Protein AF-A0A1G6V4I6-F1 (afdb_monomer)

Structure (mmCIF, N/CA/C/O backbone):
data_AF-A0A1G6V4I6-F1
#
_entry.id   AF-A0A1G6V4I6-F1
#
loop_
_atom_site.group_PDB
_atom_site.id
_atom_site.type_symbol
_atom_site.label_atom_id
_atom_site.label_alt_id
_atom_site.label_comp_id
_atom_site.label_asym_id
_atom_site.label_entity_id
_atom_site.label_seq_id
_atom_site.pdbx_PDB_ins_code
_atom_site.Cartn_x
_atom_site.Cartn_y
_atom_site.Cartn_z
_atom_site.occupancy
_atom_site.B_iso_or_equiv
_atom_site.auth_seq_id
_atom_site.auth_comp_id
_atom_site.auth_asym_id
_atom_site.auth_atom_id
_atom_site.pdbx_PDB_model_num
ATOM 1 N N . MET A 1 1 ? -2.225 20.372 6.604 1.00 56.81 1 MET A N 1
ATOM 2 C CA . MET A 1 1 ? -2.108 19.081 5.894 1.00 56.81 1 MET A CA 1
ATOM 3 C C . MET A 1 1 ? -1.256 19.327 4.661 1.00 56.81 1 MET A C 1
ATOM 5 O O . MET A 1 1 ? -1.423 20.384 4.068 1.00 56.81 1 MET A O 1
ATOM 9 N N . ASP A 1 2 ? -0.307 18.444 4.343 1.00 65.44 2 ASP A N 1
ATOM 10 C CA . ASP A 1 2 ? 0.510 18.547 3.123 1.00 65.44 2 ASP A CA 1
ATOM 11 C C . ASP A 1 2 ? -0.421 18.676 1.891 1.00 65.44 2 ASP A C 1
ATOM 13 O O . ASP A 1 2 ? -1.339 17.857 1.778 1.00 65.44 2 ASP A O 1
ATOM 17 N N . PRO A 1 3 ? -0.253 19.680 1.002 1.00 65.44 3 PRO A N 1
ATOM 18 C CA . PRO A 1 3 ? -1.068 19.836 -0.208 1.00 65.44 3 PRO A CA 1
ATOM 19 C C . PRO A 1 3 ? -1.131 18.571 -1.071 1.00 65.44 3 PRO A C 1
ATOM 21 O O . PRO A 1 3 ? -2.169 18.274 -1.663 1.00 65.44 3 PRO A O 1
ATOM 24 N N . LEU A 1 4 ? -0.043 17.798 -1.100 1.00 66.38 4 LEU A N 1
ATOM 25 C CA . LEU A 1 4 ? 0.006 16.500 -1.758 1.00 66.38 4 LEU A CA 1
ATOM 26 C C . LEU A 1 4 ? -0.944 15.520 -1.059 1.00 66.38 4 LEU A C 1
ATOM 28 O O . LEU A 1 4 ? -1.835 14.968 -1.701 1.00 66.38 4 LEU A O 1
ATOM 32 N N . LEU A 1 5 ? -0.813 15.341 0.257 1.00 67.44 5 LEU A N 1
ATOM 33 C CA . LEU A 1 5 ? -1.696 14.449 1.013 1.00 67.44 5 LEU A CA 1
ATOM 34 C C . LEU A 1 5 ? -3.168 14.865 0.879 1.00 67.44 5 LEU A C 1
ATOM 36 O O . LEU A 1 5 ? -4.039 14.006 0.747 1.00 67.44 5 LEU A O 1
ATOM 40 N N . GLN A 1 6 ? -3.451 16.169 0.860 1.00 67.75 6 GLN A N 1
ATOM 41 C CA . GLN A 1 6 ? -4.793 16.690 0.622 1.00 67.75 6 GLN A CA 1
ATOM 42 C C . GLN A 1 6 ? -5.320 16.260 -0.748 1.00 67.75 6 GLN A C 1
ATOM 44 O O . GLN A 1 6 ? -6.386 15.659 -0.795 1.00 67.75 6 GLN A O 1
ATOM 49 N N . ALA A 1 7 ? -4.571 16.469 -1.832 1.00 66.88 7 ALA A N 1
ATOM 50 C CA . ALA A 1 7 ? -4.999 16.081 -3.177 1.00 66.88 7 ALA A CA 1
ATOM 51 C C . ALA A 1 7 ? -5.246 14.564 -3.319 1.00 66.88 7 ALA A C 1
ATOM 53 O O . ALA A 1 7 ? -6.175 14.147 -4.009 1.00 66.88 7 ALA A O 1
ATOM 54 N N . LEU A 1 8 ? -4.456 13.724 -2.63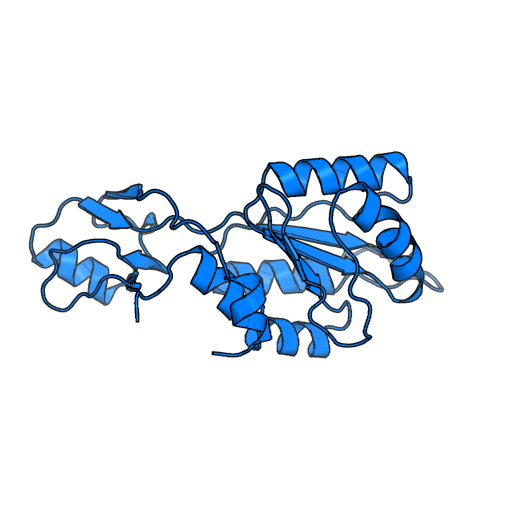8 1.00 64.88 8 LEU A N 1
ATOM 55 C CA . LEU A 1 8 ? -4.615 12.260 -2.691 1.00 64.88 8 LEU A CA 1
ATOM 56 C C . LEU A 1 8 ? -5.783 11.732 -1.881 1.00 64.88 8 LEU A C 1
ATOM 58 O O . LEU A 1 8 ? -6.362 10.684 -2.194 1.00 64.88 8 LEU A O 1
ATOM 62 N N . THR A 1 9 ? -6.113 12.455 -0.823 1.00 65.31 9 THR A N 1
ATOM 63 C CA . THR A 1 9 ? -7.167 12.062 0.096 1.00 65.31 9 THR A CA 1
ATOM 64 C C . THR A 1 9 ? -8.463 12.801 -0.190 1.00 65.31 9 THR A C 1
ATOM 66 O O . THR A 1 9 ? -9.501 12.387 0.305 1.00 65.31 9 THR A O 1
ATOM 69 N N . GLU A 1 10 ? -8.473 13.839 -1.024 1.00 65.81 10 GLU A N 1
ATOM 70 C CA . GLU A 1 10 ? -9.686 14.567 -1.370 1.00 65.81 10 GLU A CA 1
ATOM 71 C C . GLU A 1 10 ? -10.728 13.639 -2.019 1.00 65.81 10 GLU A C 1
ATOM 73 O O . GLU A 1 10 ? -10.438 12.749 -2.825 1.00 65.81 10 GLU A O 1
ATOM 78 N N . SER A 1 11 ? -11.988 13.811 -1.611 1.00 61.56 11 SER A N 1
ATOM 79 C CA . SER A 1 11 ? -13.115 13.016 -2.113 1.00 61.56 11 SER A CA 1
ATOM 80 C C . SER A 1 11 ? -13.011 11.483 -1.914 1.00 61.56 11 SER A C 1
ATOM 82 O O . SER A 1 11 ? -13.713 10.743 -2.605 1.00 61.56 11 SER A O 1
ATOM 84 N N . VAL A 1 12 ? -12.145 10.963 -1.024 1.00 62.66 12 VAL A N 1
ATOM 85 C CA . VAL A 1 12 ? -12.229 9.579 -0.500 1.00 62.66 12 VAL A CA 1
ATOM 86 C C . VAL A 1 12 ? -13.547 9.423 0.269 1.00 62.66 12 VAL A C 1
ATOM 88 O O . VAL A 1 12 ? -13.698 10.115 1.283 1.00 62.66 12 VAL A O 1
ATOM 91 N N . PRO A 1 13 ? -14.489 8.568 -0.171 1.00 64.19 13 PRO A N 1
ATOM 92 C CA . PRO A 1 13 ? -15.631 8.215 0.658 1.00 64.19 13 PRO A CA 1
ATOM 93 C C . PRO A 1 13 ? -15.142 7.406 1.858 1.00 64.19 13 PRO A C 1
ATOM 95 O O . PRO A 1 13 ? -14.223 6.597 1.735 1.00 64.19 13 PRO A O 1
ATOM 98 N N . GLN A 1 14 ? -15.743 7.632 3.020 1.00 67.94 14 GLN A N 1
ATOM 99 C CA . GLN A 1 14 ? -15.408 6.855 4.205 1.00 67.94 14 GLN A CA 1
ATOM 100 C C . GLN A 1 14 ? -15.772 5.380 3.956 1.00 67.94 14 GLN A C 1
ATOM 102 O O . GLN A 1 14 ? -16.885 5.114 3.487 1.00 67.94 14 GLN A O 1
ATOM 107 N N . PRO A 1 15 ? -14.858 4.424 4.201 1.00 72.88 15 PRO A N 1
ATOM 108 C CA . PRO A 1 15 ? -15.146 3.030 3.914 1.00 72.88 15 PRO A CA 1
ATOM 109 C C . PRO A 1 15 ? -16.268 2.522 4.821 1.00 72.88 15 PRO A C 1
ATOM 111 O O . PRO A 1 15 ? -16.385 2.928 5.979 1.00 72.88 15 PRO A O 1
ATOM 114 N N . ALA A 1 16 ? -17.088 1.613 4.289 1.00 76.06 16 ALA A N 1
ATOM 115 C CA . ALA A 1 16 ? -18.166 1.000 5.053 1.00 76.06 16 ALA A CA 1
ATOM 116 C C . ALA A 1 16 ? -17.607 0.268 6.282 1.00 76.06 16 ALA A C 1
ATOM 118 O O . ALA A 1 16 ? -16.610 -0.459 6.192 1.00 76.06 16 ALA A O 1
ATOM 119 N N . LEU A 1 17 ? -18.265 0.467 7.425 1.00 81.19 17 LEU A N 1
ATOM 120 C CA . LEU A 1 17 ? -17.860 -0.120 8.696 1.00 81.19 17 LEU A CA 1
ATOM 121 C C . LEU A 1 17 ? -17.885 -1.646 8.639 1.00 81.19 17 LEU A C 1
ATOM 123 O O . LEU A 1 17 ? -18.718 -2.260 7.967 1.00 81.19 17 LEU A O 1
ATOM 127 N N . ARG A 1 18 ? -16.972 -2.264 9.388 1.00 79.88 18 ARG A N 1
ATOM 128 C CA . ARG A 1 18 ? -16.970 -3.702 9.647 1.00 79.88 18 ARG A CA 1
ATOM 129 C C . ARG A 1 18 ? -17.142 -3.959 11.131 1.00 79.88 18 ARG A C 1
ATOM 131 O O . ARG A 1 18 ? -16.503 -3.311 11.954 1.00 79.88 18 ARG A O 1
ATOM 138 N N . THR A 1 19 ? -17.965 -4.944 11.462 1.00 80.94 19 THR A N 1
ATOM 139 C CA . THR A 1 19 ? -18.101 -5.436 12.831 1.00 80.94 19 THR A CA 1
ATOM 140 C C . THR A 1 19 ? -17.122 -6.581 13.058 1.00 80.94 19 THR A C 1
ATOM 142 O O . THR A 1 19 ? -17.199 -7.609 12.387 1.00 80.94 19 THR A O 1
ATOM 145 N N . GLU A 1 20 ? -16.228 -6.423 14.027 1.00 81.19 20 GLU A N 1
ATOM 146 C CA . GLU A 1 20 ? -15.308 -7.468 14.482 1.00 81.19 20 GLU A CA 1
ATOM 147 C C . GLU A 1 20 ? -15.700 -7.919 15.893 1.00 81.19 20 GLU A C 1
ATOM 149 O O . GLU A 1 20 ? -16.241 -7.140 16.678 1.00 81.19 20 GLU A O 1
ATOM 154 N N . ALA A 1 21 ? -15.442 -9.180 16.240 1.00 75.62 21 ALA A N 1
ATOM 155 C CA . ALA A 1 21 ? -15.638 -9.647 17.611 1.00 75.62 21 ALA A CA 1
ATOM 156 C C . ALA A 1 21 ? -14.539 -9.099 18.547 1.00 75.62 21 ALA A C 1
ATOM 158 O O . ALA A 1 21 ? -13.425 -8.788 18.129 1.00 75.62 21 ALA A O 1
ATOM 159 N N . VAL A 1 22 ? -14.816 -9.018 19.841 1.00 70.75 22 VAL A N 1
ATOM 160 C CA . VAL A 1 22 ? -13.803 -8.773 20.877 1.00 70.75 22 VAL A CA 1
ATOM 161 C C . VAL A 1 22 ? -13.676 -10.068 21.691 1.00 70.75 22 VAL A C 1
ATOM 163 O O . VAL A 1 22 ? -14.709 -10.637 22.043 1.00 70.75 22 VAL A O 1
ATOM 166 N N . PRO A 1 23 ? -12.466 -10.601 21.965 1.00 59.66 23 PRO A N 1
ATOM 167 C CA . PRO A 1 23 ? -11.135 -10.048 21.733 1.00 59.66 23 PRO A CA 1
ATOM 168 C C . PRO A 1 23 ? -10.428 -10.782 20.576 1.00 59.66 23 PRO A C 1
ATOM 170 O O . PRO A 1 23 ? -9.523 -11.580 20.816 1.00 59.66 23 PRO A O 1
ATOM 173 N N . VAL A 1 24 ? -10.823 -10.580 19.308 1.00 63.03 24 VAL A N 1
ATOM 174 C CA . VAL A 1 24 ? -10.048 -11.205 18.216 1.00 63.03 24 VAL A CA 1
ATOM 175 C C . VAL A 1 24 ? -8.797 -10.386 17.871 1.00 63.03 24 VAL A C 1
ATOM 177 O O . VAL A 1 24 ? -8.897 -9.181 17.628 1.00 63.03 24 VAL A O 1
ATOM 180 N N . PRO A 1 25 ? -7.626 -11.039 17.706 1.00 63.97 25 PRO A N 1
ATOM 181 C CA . PRO A 1 25 ? -6.410 -10.422 17.164 1.00 63.97 25 PRO A CA 1
ATOM 182 C C . PRO A 1 25 ? -6.612 -9.696 15.824 1.00 63.97 25 PRO A C 1
ATOM 184 O O . PRO A 1 25 ? -5.830 -8.821 15.467 1.00 63.97 25 PRO A O 1
ATOM 187 N N . ARG A 1 26 ? -7.678 -10.028 15.083 1.00 67.69 26 ARG A N 1
ATOM 188 C CA . ARG A 1 26 ? -8.027 -9.425 13.787 1.00 67.69 26 ARG A CA 1
ATOM 189 C C . ARG A 1 26 ? -8.403 -7.942 13.868 1.00 67.69 26 ARG A C 1
ATOM 191 O O . ARG A 1 26 ? -8.266 -7.245 12.860 1.00 67.69 26 ARG A O 1
ATOM 198 N N . ALA A 1 27 ? -8.832 -7.461 15.038 1.00 65.25 27 ALA A N 1
ATOM 199 C CA . ALA A 1 27 ? -9.125 -6.048 15.271 1.00 65.25 27 ALA A CA 1
ATOM 200 C C . ALA A 1 27 ? -7.855 -5.208 15.525 1.00 65.25 27 ALA A C 1
ATOM 202 O O . ALA A 1 27 ? -7.886 -3.989 15.375 1.00 65.25 27 ALA A O 1
ATOM 203 N N . LEU A 1 28 ? -6.724 -5.840 15.866 1.00 76.75 28 LEU A N 1
ATOM 204 C CA . LEU A 1 28 ? -5.474 -5.150 16.191 1.00 76.75 28 LEU A CA 1
ATOM 205 C C . LEU A 1 28 ? -4.976 -4.294 15.017 1.00 76.75 28 LEU A C 1
ATOM 207 O O . LEU A 1 28 ? -4.836 -4.769 13.890 1.00 76.75 28 LEU A O 1
ATOM 211 N N . GLY A 1 29 ? -4.676 -3.027 15.282 1.00 71.44 29 GLY A N 1
ATOM 212 C CA . GLY A 1 29 ? -4.222 -2.054 14.291 1.00 71.44 29 GLY A CA 1
ATOM 213 C C . GLY A 1 29 ? -5.303 -1.586 13.315 1.00 71.44 29 GLY A C 1
ATOM 214 O O . GLY A 1 29 ? -4.971 -0.855 12.390 1.00 71.44 29 GLY A O 1
ATOM 215 N N . ARG A 1 30 ? -6.570 -1.998 13.475 1.00 79.50 30 ARG A N 1
ATOM 216 C CA . ARG A 1 30 ? -7.691 -1.379 12.751 1.00 79.50 30 ARG A CA 1
ATOM 217 C C . ARG A 1 30 ? -8.108 -0.089 13.440 1.00 79.50 30 ARG A C 1
ATOM 219 O O . ARG A 1 30 ? -7.881 0.077 14.637 1.00 79.50 30 ARG A O 1
ATOM 226 N N . VAL A 1 31 ? -8.739 0.799 12.684 1.00 77.00 31 VAL A N 1
ATOM 227 C CA . VAL A 1 31 ? -9.212 2.076 13.210 1.00 77.00 31 VAL A CA 1
ATOM 228 C C . VAL A 1 31 ? -10.597 1.900 13.820 1.00 77.00 31 VAL A C 1
ATOM 230 O O . VAL A 1 31 ? -11.517 1.432 13.149 1.00 77.00 31 VAL A O 1
ATOM 233 N N . TYR A 1 32 ? -10.737 2.264 15.091 1.00 79.88 32 TYR A N 1
ATOM 234 C CA . TYR A 1 32 ? -11.991 2.229 15.834 1.00 79.88 32 TYR A CA 1
ATOM 235 C C . TYR A 1 32 ? -13.004 3.221 15.249 1.00 79.88 32 TYR A C 1
ATOM 237 O O . TYR A 1 32 ? -12.673 4.385 15.012 1.00 79.88 32 TYR A O 1
ATOM 245 N N . ALA A 1 33 ? -14.236 2.763 15.025 1.00 76.69 33 ALA A N 1
ATOM 246 C CA . ALA A 1 33 ? -15.331 3.575 14.494 1.00 76.69 33 ALA A CA 1
ATOM 247 C C . ALA A 1 33 ? -16.435 3.868 15.522 1.00 76.69 33 ALA A C 1
ATOM 249 O O . ALA A 1 33 ? -17.312 4.684 15.251 1.00 76.69 33 ALA A O 1
ATOM 250 N N . GLY A 1 34 ? -16.407 3.199 16.678 1.00 70.19 34 GLY A N 1
ATOM 251 C CA . GLY A 1 34 ? -17.511 3.223 17.633 1.00 70.19 34 GLY A CA 1
ATOM 252 C C . GLY A 1 34 ? -17.649 4.526 18.430 1.00 70.19 34 GLY A C 1
ATOM 253 O O . GLY A 1 34 ? -16.725 5.331 18.550 1.00 70.19 34 GLY A O 1
ATOM 254 N N . MET A 1 35 ? -18.830 4.692 19.031 1.00 56.84 35 MET A N 1
ATOM 255 C CA . MET A 1 35 ? -19.166 5.786 19.957 1.00 56.84 35 MET A CA 1
ATOM 256 C C . MET A 1 35 ? -19.023 5.387 21.436 1.00 56.84 35 MET A C 1
ATOM 258 O O . MET A 1 35 ? -18.977 6.251 22.309 1.00 56.84 35 MET A O 1
ATOM 262 N N . THR A 1 36 ? -18.967 4.085 21.734 1.00 55.06 36 THR A N 1
ATOM 263 C CA . THR A 1 36 ? -19.081 3.523 23.086 1.00 55.06 36 THR A CA 1
ATOM 264 C C . THR A 1 36 ? -17.818 2.762 23.466 1.00 55.06 36 THR A C 1
ATOM 266 O O . THR A 1 36 ? -17.625 1.594 23.159 1.00 55.06 36 THR A O 1
ATOM 269 N N . GLY A 1 37 ? -16.913 3.467 24.131 1.00 56.16 37 GLY A N 1
ATOM 270 C CA . GLY A 1 37 ? -15.719 2.891 24.730 1.00 56.16 37 GLY A CA 1
ATOM 271 C C . GLY A 1 37 ? -15.106 3.934 25.644 1.00 56.16 37 GLY A C 1
ATOM 272 O O . GLY A 1 37 ? -14.689 4.995 25.181 1.00 56.16 37 GLY A O 1
ATOM 273 N N . GLN A 1 38 ? -15.098 3.686 26.955 1.00 60.78 38 GLN A N 1
ATOM 274 C CA . GLN A 1 38 ? -14.507 4.637 27.893 1.00 60.78 38 GLN A CA 1
ATOM 275 C C . GLN A 1 38 ? -13.020 4.826 27.554 1.00 60.78 38 GLN A C 1
ATOM 277 O O . GLN A 1 38 ? -12.229 3.889 27.622 1.00 60.78 38 GLN A O 1
ATOM 282 N N . GLY A 1 39 ? -12.648 6.047 27.162 1.00 69.06 39 GLY A N 1
ATOM 283 C CA . GLY A 1 39 ? -11.270 6.396 26.807 1.00 69.06 39 GLY A CA 1
ATOM 284 C C . GLY A 1 39 ? -10.836 6.048 25.377 1.00 69.06 39 GLY A C 1
ATOM 285 O O . GLY A 1 39 ? -9.638 6.108 25.108 1.00 69.06 39 GLY A O 1
ATOM 286 N N . LEU A 1 40 ? -11.770 5.711 24.479 1.00 74.50 40 LEU A N 1
ATOM 287 C CA . LEU A 1 40 ? -11.532 5.506 23.045 1.00 74.50 40 LEU A CA 1
ATOM 288 C C . LEU A 1 40 ? -12.235 6.584 22.218 1.00 74.50 40 LEU A C 1
ATOM 290 O O . LEU A 1 40 ? -13.373 6.957 22.511 1.00 74.50 40 LEU A O 1
ATOM 294 N N . ARG A 1 41 ? -11.572 7.071 21.170 1.00 78.81 41 ARG A N 1
ATOM 295 C CA . ARG A 1 41 ? -12.148 8.006 20.196 1.00 78.81 41 ARG A CA 1
ATOM 296 C C . ARG A 1 41 ? -12.196 7.359 18.821 1.00 78.81 41 ARG A C 1
ATOM 298 O O . ARG A 1 41 ? -11.285 6.624 18.444 1.00 78.81 41 ARG A O 1
ATOM 305 N N . ALA A 1 42 ? -13.248 7.645 18.056 1.00 79.56 42 ALA A N 1
ATOM 306 C CA . ALA A 1 42 ? -13.290 7.262 16.650 1.00 79.56 42 ALA A CA 1
ATOM 307 C C . ALA A 1 42 ? -12.043 7.811 15.934 1.00 79.56 42 ALA A C 1
ATOM 309 O O . ALA A 1 42 ? -11.711 8.993 16.067 1.00 79.56 42 ALA A O 1
ATOM 310 N N . GLY A 1 43 ? -11.336 6.944 15.212 1.00 77.50 43 GLY A N 1
ATOM 311 C CA . GLY A 1 43 ? -10.027 7.257 14.637 1.00 77.50 43 GLY A CA 1
ATOM 312 C C . GLY A 1 43 ? -8.832 6.663 15.373 1.00 77.50 43 GLY A C 1
ATOM 313 O O . GLY A 1 43 ? -7.743 6.608 14.804 1.00 77.50 43 GLY A O 1
ATOM 314 N N . ASP A 1 44 ? -9.019 6.166 16.594 1.00 81.81 44 ASP A N 1
ATOM 315 C CA . ASP A 1 44 ? -7.947 5.504 17.323 1.00 81.81 44 ASP A CA 1
ATOM 316 C C . ASP A 1 44 ? -7.608 4.150 16.684 1.00 81.81 44 ASP A C 1
ATOM 318 O O . ASP A 1 44 ? -8.478 3.303 16.467 1.00 81.81 44 ASP A O 1
ATOM 322 N N . ALA A 1 45 ? -6.322 3.902 16.435 1.00 83.62 45 ALA A N 1
ATOM 323 C CA . ALA A 1 45 ? -5.852 2.562 16.102 1.00 83.62 45 ALA A CA 1
ATOM 324 C C . ALA A 1 45 ? -6.019 1.648 17.322 1.00 83.62 45 ALA A C 1
ATOM 326 O O . ALA A 1 45 ? -5.565 1.993 18.410 1.00 83.62 45 ALA A O 1
ATOM 327 N N . LEU A 1 46 ? -6.626 0.475 17.148 1.00 83.69 46 LEU A N 1
ATOM 328 C CA . LEU A 1 46 ? -6.816 -0.496 18.222 1.00 83.69 46 LEU A CA 1
ATOM 329 C C . LEU A 1 46 ? -5.493 -1.186 18.583 1.00 83.69 46 LEU A C 1
ATOM 331 O O . LEU A 1 46 ? -4.985 -2.031 17.850 1.00 83.69 46 LEU A O 1
ATOM 335 N N . THR A 1 47 ? -4.940 -0.850 19.739 1.00 85.69 47 THR A N 1
ATOM 336 C CA . THR A 1 47 ? -3.783 -1.496 20.376 1.00 85.69 47 THR A CA 1
ATOM 337 C C . THR A 1 47 ? -4.234 -2.603 21.337 1.00 85.69 47 THR A C 1
ATOM 339 O O . THR A 1 47 ? -5.418 -2.667 21.687 1.00 85.69 47 THR A O 1
ATOM 342 N N . PRO A 1 48 ? -3.319 -3.452 21.852 1.00 87.50 48 PRO A N 1
ATOM 343 C CA . PRO A 1 48 ? -3.685 -4.465 22.844 1.00 87.50 48 PRO A CA 1
ATOM 344 C C . PRO A 1 48 ? -4.371 -3.863 24.079 1.00 87.50 48 PRO A C 1
ATOM 346 O O . PRO A 1 48 ? -5.340 -4.427 24.582 1.00 87.50 48 PRO A O 1
ATOM 349 N N . ARG A 1 49 ? -3.931 -2.673 24.519 1.00 86.69 49 ARG A N 1
ATOM 350 C CA . ARG A 1 49 ? -4.557 -1.939 25.628 1.00 86.69 49 ARG A CA 1
ATOM 351 C C . ARG A 1 49 ? -6.014 -1.593 25.324 1.00 86.69 49 ARG A C 1
ATOM 353 O O . ARG A 1 49 ? -6.871 -1.817 26.168 1.00 86.69 49 ARG A O 1
ATOM 360 N N . GLN A 1 50 ? -6.301 -1.054 24.141 1.00 85.75 50 GLN A N 1
ATOM 361 C CA . GLN A 1 50 ? -7.664 -0.655 23.769 1.00 85.75 50 GLN A CA 1
ATOM 362 C C . GLN A 1 50 ? -8.591 -1.855 23.586 1.00 85.75 50 GLN A C 1
ATOM 364 O O . GLN A 1 50 ? -9.737 -1.796 24.016 1.00 85.75 50 GLN A O 1
ATOM 369 N N . ILE A 1 51 ? -8.091 -2.962 23.031 1.00 84.56 51 ILE A N 1
ATOM 370 C CA . ILE A 1 51 ? -8.850 -4.219 22.959 1.00 84.56 51 ILE A CA 1
ATOM 371 C C . ILE A 1 51 ? -9.204 -4.710 24.371 1.00 84.56 51 ILE A C 1
ATOM 373 O O . ILE A 1 51 ? -10.342 -5.104 24.613 1.00 84.56 51 ILE A O 1
ATOM 377 N N . GLY A 1 52 ? -8.259 -4.637 25.316 1.00 85.25 52 GLY A N 1
ATOM 378 C CA . GLY A 1 52 ? -8.512 -4.965 26.721 1.00 85.25 52 GLY A CA 1
ATOM 379 C C . GLY A 1 52 ? -9.546 -4.048 27.379 1.00 85.25 52 GLY A C 1
ATOM 380 O O . GLY A 1 52 ? -10.403 -4.535 28.109 1.00 85.25 52 GLY A O 1
ATOM 381 N N . LEU A 1 53 ? -9.511 -2.743 27.086 1.00 84.81 53 LEU A N 1
ATOM 382 C CA . LEU A 1 53 ? -10.508 -1.784 27.578 1.00 84.81 53 LEU A CA 1
ATOM 383 C C . LEU A 1 53 ? -11.912 -2.083 27.036 1.00 84.81 53 LEU A C 1
ATOM 385 O O . LEU A 1 53 ? -12.855 -2.097 27.820 1.00 84.81 53 LEU A O 1
ATOM 389 N N . LEU A 1 54 ? -12.042 -2.379 25.737 1.00 82.38 54 LEU A N 1
ATOM 390 C CA . LEU A 1 54 ? -13.315 -2.777 25.118 1.00 82.38 54 LEU A CA 1
ATOM 391 C C . LEU A 1 54 ? -13.867 -4.068 25.740 1.00 82.38 54 LEU A C 1
ATOM 393 O O . LEU A 1 54 ? -15.046 -4.153 26.075 1.00 82.38 54 LEU A O 1
ATOM 397 N N . ALA A 1 55 ? -13.005 -5.065 25.954 1.00 83.81 55 ALA A N 1
ATOM 398 C CA . ALA A 1 55 ? -13.406 -6.306 26.610 1.00 83.81 55 ALA A CA 1
ATOM 399 C C . ALA A 1 55 ? -13.852 -6.063 28.064 1.00 83.81 55 ALA A C 1
ATOM 401 O O . ALA A 1 55 ? -14.872 -6.594 28.499 1.00 83.81 55 ALA A O 1
ATOM 402 N N . ALA A 1 56 ? -13.114 -5.235 28.811 1.00 84.38 56 ALA A N 1
ATOM 403 C CA . ALA A 1 56 ? -13.430 -4.897 30.198 1.00 84.38 56 ALA A CA 1
ATOM 404 C C . ALA A 1 56 ? -14.733 -4.094 30.339 1.00 84.38 56 ALA A C 1
ATOM 406 O O . ALA A 1 56 ? -15.398 -4.204 31.368 1.00 84.38 56 ALA A O 1
ATOM 407 N N . SER A 1 57 ? -15.128 -3.325 29.317 1.00 82.88 57 SER A N 1
ATOM 408 C CA . SER A 1 57 ? -16.422 -2.633 29.284 1.00 82.88 57 SER A CA 1
ATOM 409 C C . SER A 1 57 ? -17.600 -3.537 28.903 1.00 82.88 57 SER A C 1
ATOM 411 O O . SER A 1 57 ? -18.726 -3.054 28.836 1.00 82.88 57 SER A O 1
ATOM 413 N N . GLY A 1 58 ? -17.368 -4.836 28.679 1.00 82.62 58 GLY A N 1
ATOM 414 C CA . GLY A 1 58 ? -18.407 -5.806 28.324 1.00 82.62 58 GLY A CA 1
ATOM 415 C C . GLY A 1 58 ? -18.778 -5.820 26.839 1.00 82.62 58 GLY A C 1
ATOM 416 O O . GLY A 1 58 ? -19.749 -6.477 26.466 1.00 82.62 58 GLY A O 1
ATOM 417 N N . GLU A 1 59 ? -18.017 -5.130 25.984 1.00 82.81 59 GLU A N 1
ATOM 418 C CA . GLU A 1 59 ? -18.284 -5.092 24.547 1.00 82.81 59 GLU A CA 1
ATOM 419 C C . GLU A 1 59 ? -17.840 -6.405 23.896 1.00 82.81 59 GLU A C 1
ATOM 421 O O . GLU A 1 59 ? -16.660 -6.755 23.893 1.00 82.81 59 GLU A O 1
ATOM 426 N N . ALA A 1 60 ? -18.789 -7.142 23.317 1.00 81.56 60 ALA A N 1
ATOM 427 C CA . ALA A 1 60 ? -18.509 -8.394 22.607 1.00 81.56 60 ALA A CA 1
ATOM 428 C C . ALA A 1 60 ? -18.114 -8.169 21.138 1.00 81.56 60 ALA A C 1
ATOM 430 O O . ALA A 1 60 ? -17.619 -9.083 20.468 1.00 81.56 60 ALA A O 1
ATOM 431 N N . ARG A 1 61 ? -18.388 -6.975 20.604 1.00 82.69 61 ARG A N 1
ATOM 432 C CA . ARG A 1 61 ? -18.165 -6.604 19.206 1.00 82.69 61 ARG A CA 1
ATOM 433 C C . ARG A 1 61 ? -17.775 -5.140 19.111 1.00 82.69 61 ARG A C 1
ATOM 435 O O . ARG A 1 61 ? -18.155 -4.341 19.955 1.00 82.69 61 ARG A O 1
ATOM 442 N N . VAL A 1 62 ? -17.042 -4.802 18.061 1.00 81.81 62 VAL A N 1
ATOM 443 C CA . VAL A 1 62 ? -16.593 -3.441 17.799 1.00 81.81 62 VAL A CA 1
ATOM 444 C C . VAL A 1 62 ? -16.732 -3.106 16.322 1.00 81.81 62 VAL A C 1
ATOM 446 O O . VAL A 1 62 ? -16.431 -3.929 15.456 1.00 81.81 62 VAL A O 1
ATOM 449 N N . GLU A 1 63 ? -17.184 -1.890 16.035 1.00 84.81 63 GLU A N 1
ATOM 450 C CA . GLU A 1 63 ? -17.145 -1.341 14.686 1.00 84.81 63 GLU A CA 1
ATOM 451 C C . GLU A 1 63 ? -15.771 -0.739 14.404 1.00 84.81 63 GLU A C 1
ATOM 453 O O . GLU A 1 63 ? -15.234 0.060 15.180 1.00 84.81 63 GLU A O 1
ATOM 458 N N . VAL A 1 64 ? -15.195 -1.139 13.278 1.00 85.88 64 VAL A N 1
ATOM 459 C CA . VAL A 1 64 ? -13.882 -0.701 12.815 1.00 85.88 64 VAL A CA 1
ATOM 460 C C . VAL A 1 64 ? -13.926 -0.376 11.332 1.00 85.88 64 VAL A C 1
ATOM 462 O O . VAL A 1 64 ? -14.690 -0.972 10.568 1.00 85.88 64 VAL A O 1
ATOM 465 N N . TYR A 1 65 ? -13.053 0.526 10.901 1.00 84.50 65 TYR A N 1
ATOM 466 C CA . TYR A 1 65 ? -12.815 0.730 9.480 1.00 84.50 65 TYR A CA 1
ATOM 467 C C . TYR A 1 65 ? -11.957 -0.413 8.915 1.00 84.50 65 TYR A C 1
ATOM 469 O O . TYR A 1 65 ? -11.023 -0.893 9.578 1.00 84.50 65 TYR A O 1
ATOM 477 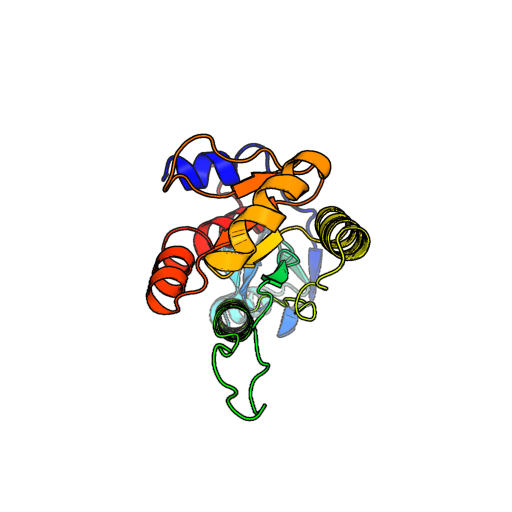N N . PRO A 1 66 ? -12.267 -0.906 7.703 1.00 80.56 66 PRO A N 1
ATOM 478 C CA . PRO A 1 66 ? -11.443 -1.904 7.044 1.00 80.56 66 PRO A CA 1
ATOM 479 C C . PRO A 1 66 ? -10.063 -1.335 6.700 1.00 80.56 66 PRO A C 1
ATOM 481 O O . PRO A 1 66 ? -9.896 -0.137 6.485 1.00 80.56 66 PRO A O 1
ATOM 484 N N . ARG A 1 67 ? -9.065 -2.218 6.621 1.00 84.94 67 ARG A N 1
ATOM 485 C CA . ARG A 1 67 ? -7.772 -1.856 6.033 1.00 84.94 67 ARG A CA 1
ATOM 486 C C . ARG A 1 67 ? -7.942 -1.729 4.512 1.00 84.94 67 ARG A C 1
ATOM 488 O O . ARG A 1 67 ? -8.652 -2.568 3.953 1.00 84.94 67 ARG A O 1
ATOM 495 N N . PRO A 1 68 ? -7.313 -0.739 3.855 1.00 86.44 68 PRO A N 1
ATOM 496 C CA . PRO A 1 68 ? -7.310 -0.642 2.412 1.00 86.44 68 PRO A CA 1
ATOM 497 C C . PRO A 1 68 ? -6.596 -1.856 1.837 1.00 86.44 68 PRO A C 1
ATOM 499 O O . PRO A 1 68 ? -5.591 -2.328 2.375 1.00 86.44 68 PRO A O 1
ATOM 502 N N . THR A 1 69 ? -7.126 -2.334 0.730 1.00 88.75 69 THR A N 1
ATOM 503 C CA . THR A 1 69 ? -6.470 -3.321 -0.116 1.00 88.75 69 THR A CA 1
ATOM 504 C C . THR A 1 69 ? -5.390 -2.627 -0.942 1.00 88.75 69 THR A C 1
ATOM 506 O O . THR A 1 69 ? -5.625 -1.565 -1.525 1.00 88.75 69 THR A O 1
ATOM 509 N N . VAL A 1 70 ? -4.186 -3.204 -0.973 1.00 92.00 70 VAL A N 1
ATOM 510 C CA . VAL A 1 70 ? -3.036 -2.614 -1.672 1.00 92.00 70 VAL A CA 1
ATOM 511 C C . VAL A 1 70 ? -2.437 -3.611 -2.660 1.00 92.00 70 VAL A C 1
ATOM 513 O O . VAL A 1 70 ? -2.050 -4.712 -2.271 1.00 92.00 70 VAL A O 1
ATOM 516 N N . ALA A 1 71 ? -2.327 -3.217 -3.927 1.00 92.62 71 ALA A N 1
ATOM 517 C CA . ALA A 1 71 ? -1.540 -3.923 -4.934 1.00 92.62 71 ALA A CA 1
ATOM 518 C C . ALA A 1 71 ? -0.156 -3.278 -5.063 1.00 92.62 71 ALA A C 1
ATOM 520 O O . ALA A 1 71 ? -0.039 -2.053 -5.031 1.00 92.62 71 ALA A O 1
ATOM 521 N N . VAL A 1 72 ? 0.887 -4.090 -5.232 1.00 92.94 72 VAL A N 1
ATOM 522 C CA . VAL A 1 72 ? 2.256 -3.609 -5.476 1.00 92.94 72 VAL A CA 1
ATOM 523 C C . VAL A 1 72 ? 2.757 -4.152 -6.804 1.00 92.94 72 VAL A C 1
ATOM 525 O O . VAL A 1 72 ? 2.724 -5.363 -7.021 1.00 92.94 72 VAL A O 1
ATOM 528 N N . PHE A 1 73 ? 3.259 -3.253 -7.646 1.00 91.25 73 PHE A N 1
ATOM 529 C CA . PHE A 1 73 ? 3.908 -3.557 -8.913 1.00 91.25 73 PHE A CA 1
ATOM 530 C C . PHE A 1 73 ? 5.292 -2.921 -8.973 1.00 91.25 73 PHE A C 1
ATOM 532 O O . PHE A 1 73 ? 5.479 -1.763 -8.598 1.00 91.25 73 PHE A O 1
ATOM 539 N N . SER A 1 74 ? 6.235 -3.659 -9.545 1.00 88.94 74 SER A N 1
ATOM 540 C CA . SER A 1 74 ? 7.531 -3.147 -9.979 1.00 88.94 74 SER A CA 1
ATOM 541 C C . SER A 1 74 ? 7.717 -3.490 -11.451 1.00 88.94 74 SER A C 1
ATOM 543 O O . SER A 1 74 ? 7.395 -4.600 -11.892 1.00 88.94 74 SER A O 1
ATOM 545 N N . PHE A 1 75 ? 8.172 -2.512 -12.228 1.00 88.31 75 PHE A N 1
ATOM 546 C CA . PHE A 1 75 ? 8.388 -2.651 -13.661 1.00 88.31 75 PHE A CA 1
ATOM 547 C C . PHE A 1 75 ? 9.821 -2.301 -14.037 1.00 88.31 75 PHE A C 1
ATOM 549 O O . PHE A 1 75 ? 10.356 -1.245 -13.702 1.00 88.31 75 PHE A O 1
ATOM 556 N N . GLY A 1 76 ? 10.440 -3.182 -14.802 1.00 83.06 76 GLY A N 1
ATOM 557 C CA . GLY A 1 76 ? 11.741 -2.916 -15.368 1.00 83.06 76 GLY A CA 1
ATOM 558 C C . GLY A 1 76 ? 12.168 -4.065 -16.248 1.00 83.06 76 GLY A C 1
ATOM 559 O O . GLY A 1 76 ? 12.211 -5.211 -15.804 1.00 83.06 76 GLY A O 1
ATOM 560 N N . ASP A 1 77 ? 12.525 -3.738 -17.484 1.00 69.56 77 ASP A N 1
ATOM 561 C CA . ASP A 1 77 ? 12.852 -4.715 -18.527 1.00 69.56 77 ASP A CA 1
ATOM 562 C C . ASP A 1 77 ? 14.044 -5.622 -18.150 1.00 69.56 77 ASP A C 1
ATOM 564 O O . ASP A 1 77 ? 14.238 -6.694 -18.719 1.00 69.56 77 ASP A O 1
ATOM 568 N N . ALA A 1 78 ? 14.823 -5.208 -17.146 1.00 67.69 78 ALA A N 1
ATOM 569 C CA . ALA A 1 78 ? 16.028 -5.868 -16.663 1.00 67.69 78 ALA A CA 1
ATOM 570 C C . ALA A 1 78 ? 15.937 -6.345 -15.200 1.00 67.69 78 ALA A C 1
ATOM 572 O O . ALA A 1 78 ? 16.969 -6.697 -14.621 1.00 67.69 78 ALA A O 1
ATOM 573 N N . LEU A 1 79 ? 14.744 -6.357 -14.589 1.00 77.88 79 LEU A N 1
ATOM 574 C CA . LEU A 1 79 ? 14.608 -6.745 -13.185 1.00 77.88 79 LEU A CA 1
ATOM 575 C C . LEU A 1 79 ? 14.797 -8.252 -12.986 1.00 77.88 79 LEU A C 1
ATOM 577 O O . LEU A 1 79 ? 14.239 -9.073 -13.713 1.00 77.88 79 LEU A O 1
ATOM 581 N N . LEU A 1 80 ? 15.622 -8.598 -12.007 1.00 80.88 80 LEU A N 1
ATOM 582 C CA . LEU A 1 80 ? 15.825 -9.939 -11.478 1.00 80.88 80 LEU A CA 1
ATOM 583 C C . LEU A 1 80 ? 15.034 -10.081 -10.176 1.00 80.88 80 LEU A C 1
ATOM 585 O O . LEU A 1 80 ? 14.997 -9.155 -9.360 1.00 80.88 80 LEU A O 1
ATOM 589 N N . GLN A 1 81 ? 14.452 -11.249 -9.946 1.00 81.25 81 GLN A N 1
ATOM 590 C CA . GLN A 1 81 ? 13.890 -11.604 -8.647 1.00 81.25 81 GLN A CA 1
ATOM 591 C C . GLN A 1 81 ? 15.006 -11.883 -7.629 1.00 81.25 81 GLN A C 1
ATOM 593 O O . GLN A 1 81 ? 16.175 -12.101 -7.974 1.00 81.25 81 GLN A O 1
ATOM 598 N N . ALA A 1 82 ? 14.657 -11.851 -6.343 1.00 80.12 82 ALA A N 1
ATOM 599 C CA . ALA A 1 82 ? 15.594 -12.196 -5.281 1.00 80.12 82 ALA A CA 1
ATOM 600 C C . ALA A 1 82 ? 16.057 -13.657 -5.426 1.00 80.12 82 ALA A C 1
ATOM 602 O O . ALA A 1 82 ? 15.242 -14.563 -5.583 1.00 80.12 82 ALA A O 1
ATOM 603 N N . GLY A 1 83 ? 17.372 -13.881 -5.365 1.00 83.06 83 GLY A N 1
ATOM 604 C CA . GLY A 1 83 ? 17.980 -15.208 -5.503 1.00 83.06 83 GLY A CA 1
ATOM 605 C C . GLY A 1 83 ? 18.325 -15.622 -6.937 1.00 83.06 83 GLY A C 1
ATOM 606 O O . GLY A 1 83 ? 19.030 -16.614 -7.114 1.00 83.06 83 GLY A O 1
ATOM 607 N N . GLU A 1 84 ? 17.904 -14.869 -7.957 1.00 84.69 84 GLU A N 1
ATOM 608 C CA . GLU A 1 84 ? 18.377 -15.108 -9.324 1.00 84.69 84 GLU A CA 1
ATOM 609 C C . GLU A 1 84 ? 19.870 -14.737 -9.464 1.00 84.69 84 GLU A C 1
ATOM 611 O O . GLU A 1 84 ? 20.338 -13.802 -8.808 1.00 84.69 84 GLU A O 1
ATOM 616 N N . PRO A 1 85 ? 20.659 -15.432 -10.304 1.00 86.19 85 PRO A N 1
ATOM 617 C CA . PRO A 1 85 ? 22.047 -15.056 -10.552 1.00 86.19 85 PRO A CA 1
ATOM 618 C C . PRO A 1 85 ? 22.152 -13.669 -11.187 1.00 86.19 85 PRO A C 1
ATOM 620 O O . PRO A 1 85 ? 21.402 -13.329 -12.105 1.00 86.19 85 PRO A O 1
ATOM 623 N N . ARG A 1 86 ? 23.130 -12.878 -10.738 1.00 84.56 86 ARG A N 1
ATOM 624 C CA . ARG A 1 86 ? 23.392 -11.565 -11.328 1.00 84.56 86 ARG A CA 1
ATOM 625 C C . ARG A 1 86 ? 23.861 -11.733 -12.772 1.00 84.56 86 ARG A C 1
ATOM 627 O O . ARG A 1 86 ? 24.821 -12.451 -13.034 1.00 84.56 86 ARG A O 1
ATOM 634 N N . ALA A 1 87 ? 23.198 -11.038 -13.685 1.00 82.62 87 ALA A N 1
ATOM 635 C CA . ALA A 1 87 ? 23.563 -10.973 -15.094 1.00 82.62 87 ALA A CA 1
ATOM 636 C C . ALA A 1 87 ? 23.964 -9.543 -15.469 1.00 82.62 87 ALA A C 1
ATOM 638 O O . ALA A 1 87 ? 23.529 -8.576 -14.835 1.00 82.62 87 ALA A O 1
ATOM 639 N N . GLU A 1 88 ? 24.801 -9.407 -16.494 1.00 82.75 88 GLU A N 1
ATOM 640 C CA . GLU A 1 88 ? 25.268 -8.104 -16.968 1.00 82.75 88 GLU A CA 1
ATOM 641 C C . GLU A 1 88 ? 24.093 -7.207 -17.374 1.00 82.75 88 GLU A C 1
ATOM 643 O O . GLU A 1 88 ? 23.155 -7.639 -18.042 1.00 82.75 88 GLU A O 1
ATOM 648 N N . GLY A 1 89 ? 24.121 -5.953 -16.916 1.00 79.81 89 GLY A N 1
ATOM 649 C CA . GLY A 1 89 ? 23.066 -4.974 -17.190 1.00 79.81 89 GLY A CA 1
ATOM 650 C C . GLY A 1 89 ? 21.733 -5.220 -16.473 1.00 79.81 89 GLY A C 1
ATOM 651 O O . GLY A 1 89 ? 20.803 -4.443 -16.675 1.00 79.81 89 GLY A O 1
ATOM 652 N N . ARG A 1 90 ? 21.619 -6.254 -15.625 1.00 82.00 90 ARG A N 1
ATOM 653 C CA . ARG A 1 90 ? 20.398 -6.553 -14.862 1.00 82.00 90 ARG A CA 1
ATOM 654 C C . ARG A 1 90 ? 20.498 -6.114 -13.404 1.00 82.00 90 ARG A C 1
ATOM 656 O O . ARG A 1 90 ? 21.565 -6.151 -12.787 1.00 82.00 90 ARG A O 1
ATOM 663 N N . LEU A 1 91 ? 19.361 -5.694 -12.856 1.00 83.62 91 LEU A N 1
ATOM 664 C CA . LEU A 1 91 ? 19.227 -5.185 -11.490 1.00 83.62 91 LEU A CA 1
ATOM 665 C C . LEU A 1 91 ? 18.232 -6.049 -10.727 1.00 83.62 91 LEU A C 1
ATOM 667 O O . LEU A 1 91 ? 17.243 -6.480 -11.300 1.00 83.62 91 LEU A O 1
ATOM 671 N N . HIS A 1 92 ? 18.463 -6.292 -9.441 1.00 87.25 92 HIS A N 1
ATOM 672 C CA . HIS A 1 92 ? 17.456 -6.956 -8.615 1.00 87.25 92 HIS A CA 1
ATOM 673 C C . HIS A 1 92 ? 16.331 -5.990 -8.259 1.00 87.25 92 HIS A C 1
ATOM 675 O O . HIS A 1 92 ? 16.583 -4.818 -7.971 1.00 87.25 92 HIS A O 1
ATOM 681 N N . ASP A 1 93 ? 15.099 -6.490 -8.259 1.00 88.06 93 ASP A N 1
ATOM 682 C CA . ASP A 1 93 ? 13.949 -5.736 -7.777 1.00 88.06 93 ASP A CA 1
ATOM 683 C C . ASP A 1 93 ? 14.056 -5.517 -6.264 1.00 88.06 93 ASP A C 1
ATOM 685 O O . ASP A 1 93 ? 13.901 -6.443 -5.467 1.00 88.06 93 ASP A O 1
ATOM 689 N N . ALA A 1 94 ? 14.342 -4.276 -5.875 1.00 88.69 94 ALA A N 1
ATOM 690 C CA . ALA A 1 94 ? 14.400 -3.860 -4.479 1.00 88.69 94 ALA A CA 1
ATOM 691 C C . ALA A 1 94 ? 13.075 -3.249 -3.997 1.00 88.69 94 ALA A C 1
ATOM 693 O O . ALA A 1 94 ? 12.753 -3.333 -2.812 1.00 88.69 94 ALA A O 1
ATOM 694 N N . ALA A 1 95 ? 12.288 -2.659 -4.902 1.00 90.19 95 ALA A N 1
ATOM 695 C CA . ALA A 1 95 ? 11.107 -1.888 -4.536 1.00 90.19 95 ALA A CA 1
ATOM 696 C C . ALA A 1 95 ? 9.962 -2.782 -4.057 1.00 90.19 95 ALA A C 1
ATOM 698 O O . ALA A 1 95 ? 9.390 -2.520 -2.998 1.00 90.19 95 ALA A O 1
ATOM 699 N N . SER A 1 96 ? 9.654 -3.860 -4.789 1.00 90.19 96 SER A N 1
ATOM 700 C CA . SER A 1 96 ? 8.574 -4.779 -4.402 1.00 90.19 96 SER A CA 1
ATOM 701 C C . SER A 1 96 ? 8.769 -5.380 -3.007 1.00 90.19 96 SER A C 1
ATOM 703 O O . SER A 1 96 ? 7.871 -5.211 -2.180 1.00 90.19 96 SER A O 1
ATOM 705 N N . PRO A 1 97 ? 9.899 -6.050 -2.680 1.00 91.19 97 PRO A N 1
ATOM 706 C CA . PRO A 1 97 ? 10.066 -6.649 -1.356 1.00 91.19 97 PRO A CA 1
ATOM 707 C C . PRO A 1 97 ? 10.086 -5.602 -0.238 1.00 91.19 97 PRO A C 1
ATOM 709 O O . PRO A 1 97 ? 9.523 -5.843 0.830 1.00 91.19 97 PRO A O 1
ATOM 712 N N . MET A 1 98 ? 10.668 -4.424 -0.485 1.00 93.56 98 MET A N 1
ATOM 713 C CA . MET A 1 98 ? 10.689 -3.337 0.492 1.00 93.56 98 MET A CA 1
ATOM 714 C C . MET A 1 98 ? 9.285 -2.793 0.777 1.00 93.56 98 MET A C 1
ATOM 716 O O . MET A 1 98 ? 8.909 -2.657 1.938 1.00 93.56 98 MET A O 1
ATOM 720 N N . LEU A 1 99 ? 8.479 -2.535 -0.258 1.00 93.88 99 LEU A N 1
ATOM 721 C CA . LEU A 1 99 ? 7.090 -2.095 -0.099 1.00 93.88 99 LEU A CA 1
ATOM 722 C C . LEU A 1 99 ? 6.242 -3.131 0.639 1.00 93.88 99 LEU A C 1
ATOM 724 O O . LEU A 1 99 ? 5.488 -2.765 1.535 1.00 93.88 99 LEU A O 1
ATOM 728 N N . GLN A 1 100 ? 6.379 -4.414 0.298 1.00 92.38 100 GLN A N 1
ATOM 729 C CA . GLN A 1 100 ? 5.662 -5.493 0.985 1.00 92.38 100 GLN A CA 1
ATOM 730 C C . GLN A 1 100 ? 6.018 -5.538 2.478 1.00 92.38 100 GLN A C 1
ATOM 732 O O . GLN A 1 100 ?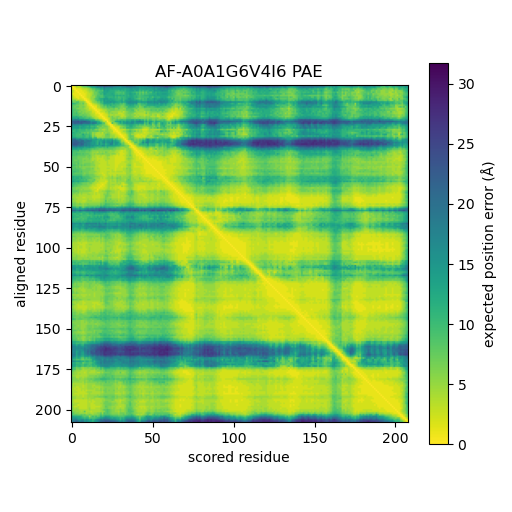 5.125 -5.630 3.319 1.00 92.38 100 GLN A O 1
ATOM 737 N N . ALA A 1 101 ? 7.304 -5.406 2.822 1.00 93.38 101 ALA A N 1
ATOM 738 C CA . ALA A 1 101 ? 7.750 -5.364 4.214 1.00 93.38 101 ALA A CA 1
ATOM 739 C C . ALA A 1 101 ? 7.190 -4.140 4.964 1.00 93.38 101 ALA A C 1
ATOM 741 O O . ALA A 1 101 ? 6.615 -4.284 6.042 1.00 93.38 101 ALA A O 1
ATOM 742 N N . LEU A 1 102 ? 7.278 -2.951 4.364 1.00 95.06 102 LEU A N 1
ATOM 743 C CA . LEU A 1 102 ? 6.777 -1.704 4.950 1.00 95.06 102 LEU A CA 1
ATOM 744 C C . LEU A 1 102 ? 5.246 -1.702 5.142 1.00 95.06 102 LEU A C 1
ATOM 746 O O . L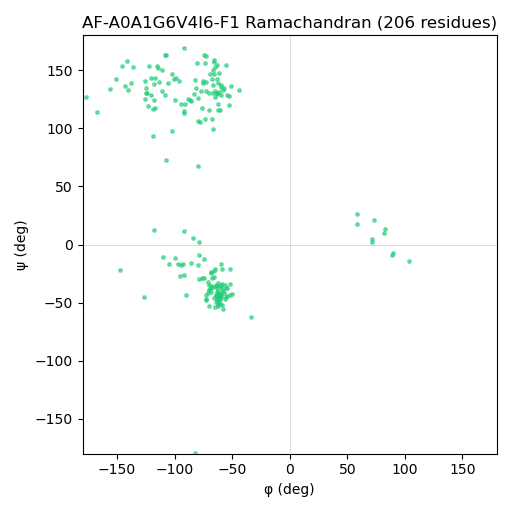EU A 1 102 ? 4.729 -1.151 6.117 1.00 95.06 102 LEU A O 1
ATOM 750 N N . LEU A 1 103 ? 4.495 -2.333 4.234 1.00 93.12 103 LEU A N 1
ATOM 751 C CA . LEU A 1 103 ? 3.046 -2.523 4.373 1.00 93.12 103 LEU A CA 1
ATOM 752 C C . LEU A 1 103 ? 2.713 -3.534 5.479 1.00 93.12 103 LEU A C 1
ATOM 754 O O . LEU A 1 103 ? 1.790 -3.303 6.268 1.00 93.12 103 LEU A O 1
ATOM 758 N N . ALA A 1 104 ? 3.497 -4.608 5.595 1.00 90.88 104 ALA A N 1
ATOM 759 C CA . ALA A 1 104 ? 3.342 -5.598 6.655 1.00 90.88 104 ALA A CA 1
ATOM 760 C C . ALA A 1 104 ? 3.579 -4.998 8.054 1.00 90.88 104 ALA A C 1
ATOM 762 O O . ALA A 1 104 ? 2.832 -5.318 8.983 1.00 90.88 104 ALA A O 1
ATOM 763 N N . GLU A 1 105 ? 4.532 -4.070 8.211 1.00 90.25 105 GLU A N 1
ATOM 764 C CA . GLU A 1 105 ? 4.734 -3.316 9.464 1.00 90.25 105 GLU A CA 1
ATOM 765 C C . GLU A 1 105 ? 3.479 -2.531 9.882 1.00 90.25 105 GLU A C 1
ATOM 767 O O . GLU A 1 105 ? 3.144 -2.446 11.068 1.00 90.25 105 GLU A O 1
ATOM 772 N N . GLN A 1 106 ? 2.715 -2.035 8.907 1.00 86.12 106 GLN A N 1
ATOM 773 C CA . GLN A 1 106 ? 1.424 -1.374 9.126 1.00 86.12 106 GLN A CA 1
ATOM 774 C C . GLN A 1 106 ? 0.241 -2.350 9.235 1.00 86.12 106 GLN A C 1
ATOM 776 O O . GLN A 1 106 ? -0.911 -1.925 9.350 1.00 86.12 106 GLN A O 1
ATOM 781 N N . ARG A 1 107 ? 0.504 -3.664 9.237 1.00 87.06 107 ARG A N 1
ATOM 782 C CA . ARG A 1 107 ? -0.496 -4.747 9.224 1.00 87.06 107 ARG A CA 1
ATOM 783 C C . ARG A 1 107 ? -1.429 -4.699 8.014 1.00 87.06 107 ARG A C 1
ATOM 785 O O . ARG A 1 107 ? -2.569 -5.163 8.094 1.00 87.06 107 ARG A O 1
ATOM 792 N N . ILE A 1 108 ? -0.973 -4.128 6.908 1.00 87.19 108 ILE A N 1
ATOM 793 C CA . ILE A 1 108 ? -1.728 -4.082 5.661 1.00 87.19 108 ILE A CA 1
ATOM 794 C C . ILE A 1 108 ? -1.403 -5.340 4.881 1.00 87.19 108 ILE A C 1
ATOM 796 O O . ILE A 1 108 ? -0.244 -5.644 4.620 1.00 87.19 108 ILE A O 1
ATOM 800 N N . GLU A 1 109 ? -2.449 -6.072 4.522 1.00 80.44 109 GLU A N 1
ATOM 801 C CA . GLU A 1 109 ? -2.325 -7.210 3.625 1.00 80.44 109 GLU A CA 1
ATOM 802 C C . GLU A 1 109 ? -2.251 -6.663 2.201 1.00 80.44 109 GLU A C 1
ATOM 804 O O . GLU A 1 109 ? -3.239 -6.163 1.658 1.00 80.44 109 GLU A O 1
ATOM 809 N N . SER A 1 110 ? -1.056 -6.702 1.621 1.00 84.00 110 SER A N 1
ATOM 810 C CA . SER A 1 110 ? -0.834 -6.356 0.224 1.00 84.00 110 SER A CA 1
ATOM 811 C C . SER A 1 110 ? -0.752 -7.597 -0.645 1.00 84.00 110 SER A C 1
ATOM 813 O O . SER A 1 110 ? -0.172 -8.609 -0.252 1.00 84.00 110 SER A O 1
ATOM 815 N N . LEU A 1 111 ? -1.284 -7.500 -1.862 1.00 82.06 111 LEU A N 1
ATOM 816 C CA . LEU A 1 111 ? -1.010 -8.488 -2.893 1.00 82.06 111 LEU A CA 1
ATOM 817 C C . LEU A 1 111 ? 0.202 -8.017 -3.695 1.00 82.06 111 LEU A C 1
ATOM 819 O O . LEU A 1 111 ? 0.154 -6.991 -4.380 1.00 82.06 111 LEU A O 1
ATOM 823 N N . ALA A 1 112 ? 1.302 -8.760 -3.589 1.00 70.69 112 ALA A N 1
ATOM 824 C CA . ALA A 1 112 ? 2.400 -8.627 -4.533 1.00 70.69 112 ALA A CA 1
ATOM 825 C C . ALA A 1 112 ? 1.929 -9.183 -5.875 1.00 70.69 112 ALA A C 1
ATOM 827 O O . ALA A 1 112 ? 1.635 -10.376 -5.984 1.00 70.69 112 ALA A O 1
ATOM 828 N N . TRP A 1 113 ? 1.851 -8.326 -6.885 1.00 71.19 113 TRP A N 1
ATOM 829 C CA . TRP A 1 113 ? 1.725 -8.810 -8.246 1.00 71.19 113 TRP A CA 1
ATOM 830 C C . TRP A 1 113 ? 3.121 -9.176 -8.753 1.00 71.19 113 TRP A C 1
ATOM 832 O O . TRP A 1 113 ? 4.090 -8.486 -8.420 1.00 71.19 113 TRP A O 1
ATOM 842 N N . PRO A 1 114 ? 3.262 -10.261 -9.533 1.00 66.25 114 PRO A N 1
ATOM 843 C CA . PRO A 1 114 ? 4.526 -10.547 -10.195 1.00 66.25 114 PRO A CA 1
ATOM 844 C C . PRO A 1 114 ? 4.952 -9.341 -11.041 1.00 66.25 114 PRO A C 1
ATOM 846 O O . PRO A 1 114 ? 4.108 -8.543 -11.459 1.00 66.25 114 PRO A O 1
ATOM 849 N N . ALA A 1 115 ? 6.263 -9.215 -11.279 1.00 71.56 115 ALA A N 1
ATOM 850 C CA . ALA A 1 115 ? 6.821 -8.140 -12.096 1.00 71.56 115 ALA A CA 1
ATOM 851 C C . ALA A 1 115 ? 5.985 -7.942 -13.368 1.00 71.56 115 ALA A C 1
ATOM 853 O O . ALA A 1 115 ? 5.615 -8.919 -14.033 1.00 71.56 115 ALA A O 1
ATOM 854 N N . LEU A 1 116 ? 5.658 -6.681 -13.673 1.00 79.75 116 LEU A N 1
ATOM 855 C CA . LEU A 1 116 ? 4.783 -6.378 -14.801 1.00 79.75 116 LEU A CA 1
ATOM 856 C C . LEU A 1 116 ? 5.381 -6.968 -16.094 1.00 79.75 116 LEU A C 1
ATOM 858 O O . LEU A 1 116 ? 6.586 -6.838 -16.330 1.00 79.75 116 LEU A O 1
ATOM 862 N N . PRO A 1 117 ? 4.563 -7.632 -16.929 1.00 75.00 117 PRO A N 1
ATOM 863 C CA . PRO A 1 117 ? 5.035 -8.255 -18.159 1.00 75.00 117 PRO A CA 1
ATOM 864 C C . PRO A 1 117 ? 5.571 -7.197 -19.129 1.00 75.00 117 PRO A C 1
ATOM 866 O O . PRO A 1 117 ? 5.124 -6.060 -19.121 1.00 75.00 117 PRO A O 1
ATOM 869 N N . GLN A 1 118 ? 6.482 -7.574 -20.028 1.00 73.31 118 GLN A N 1
ATOM 870 C CA . GLN A 1 118 ? 7.043 -6.628 -21.009 1.00 73.31 118 GLN A CA 1
ATOM 871 C C . GLN A 1 118 ? 6.114 -6.349 -22.201 1.00 73.31 118 GLN A C 1
ATOM 873 O O . GLN A 1 118 ? 6.374 -5.467 -23.016 1.00 73.31 118 GLN A O 1
ATOM 878 N N . HIS A 1 119 ? 5.017 -7.100 -22.323 1.00 81.12 119 HIS A N 1
ATOM 879 C CA . HIS A 1 119 ? 4.059 -6.918 -23.403 1.00 81.12 119 HIS A CA 1
ATOM 880 C C . HIS A 1 119 ? 3.015 -5.866 -23.047 1.00 81.12 119 HIS A C 1
ATOM 882 O O .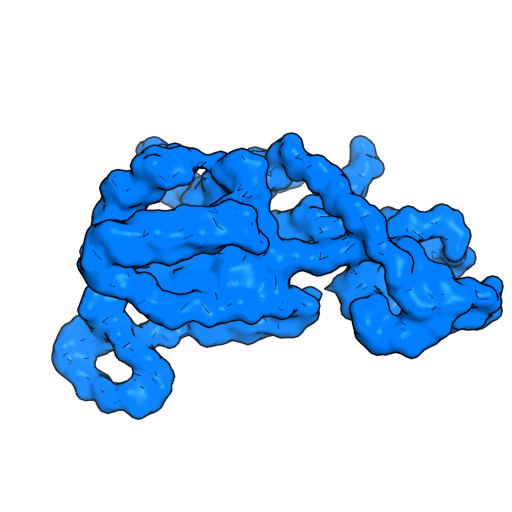 HIS A 1 119 ? 2.299 -5.979 -22.055 1.00 81.12 119 HIS A O 1
ATOM 888 N N . ALA A 1 120 ? 2.931 -4.875 -23.925 1.00 78.69 120 ALA A N 1
ATOM 889 C CA . ALA A 1 120 ? 1.996 -3.767 -23.937 1.00 78.69 120 ALA A CA 1
ATOM 890 C C . ALA A 1 120 ? 0.584 -4.073 -23.405 1.00 78.69 120 ALA A C 1
ATOM 892 O O . ALA A 1 120 ? 0.132 -3.493 -22.422 1.00 78.69 120 ALA A O 1
ATOM 893 N N . ASP A 1 121 ? -0.097 -4.988 -24.083 1.00 81.44 121 ASP A N 1
ATOM 894 C CA . ASP A 1 121 ? -1.455 -5.452 -23.813 1.00 81.44 121 ASP A CA 1
ATOM 895 C C . ASP A 1 121 ? -1.590 -6.060 -22.415 1.00 81.44 121 ASP A C 1
ATOM 897 O O . ASP A 1 121 ? -2.590 -5.857 -21.730 1.00 81.44 121 ASP A O 1
ATOM 901 N N . ARG A 1 122 ? -0.549 -6.756 -21.955 1.00 86.62 122 ARG A N 1
ATOM 902 C CA . ARG A 1 122 ? -0.538 -7.390 -20.638 1.00 86.62 122 ARG A CA 1
ATOM 903 C C . ARG A 1 122 ? -0.253 -6.404 -19.506 1.00 86.62 122 ARG A C 1
ATOM 905 O O . ARG A 1 122 ? -0.745 -6.622 -18.404 1.00 86.62 122 ARG A O 1
ATOM 912 N N . ILE A 1 123 ? 0.509 -5.336 -19.764 1.00 88.06 123 ILE A N 1
ATOM 913 C CA . ILE A 1 123 ? 0.689 -4.228 -18.809 1.00 88.06 123 ILE A CA 1
ATOM 914 C C . ILE A 1 123 ? -0.653 -3.535 -18.583 1.00 88.06 123 ILE A C 1
ATOM 916 O O . ILE A 1 123 ? -1.058 -3.351 -17.436 1.00 88.06 123 ILE A O 1
ATOM 920 N N . ASP A 1 124 ? -1.342 -3.186 -19.673 1.00 89.12 124 ASP A N 1
ATOM 921 C CA . ASP A 1 124 ? -2.621 -2.475 -19.617 1.00 89.12 124 ASP A CA 1
ATOM 922 C C . ASP A 1 124 ? -3.675 -3.313 -18.876 1.00 89.12 124 ASP A C 1
ATOM 924 O O . ASP A 1 124 ? -4.355 -2.792 -17.993 1.00 89.12 124 ASP A O 1
ATOM 928 N N . ALA A 1 125 ? -3.755 -4.618 -19.168 1.00 89.25 125 ALA A N 1
ATOM 929 C CA . ALA A 1 125 ? -4.656 -5.539 -18.477 1.00 89.25 125 ALA A CA 1
ATOM 930 C C . ALA A 1 125 ? -4.337 -5.660 -16.977 1.00 89.25 125 ALA A C 1
ATOM 932 O O . ALA A 1 125 ? -5.216 -5.450 -16.148 1.00 89.25 125 ALA A O 1
ATOM 933 N N . ALA A 1 126 ? -3.077 -5.929 -16.611 1.00 89.44 126 ALA A N 1
ATOM 934 C CA . ALA A 1 126 ? -2.693 -6.117 -15.210 1.00 89.44 126 ALA A CA 1
ATOM 935 C C . ALA A 1 126 ? -2.909 -4.851 -14.363 1.00 89.44 126 ALA A C 1
ATOM 937 O O . ALA A 1 126 ? -3.404 -4.925 -13.236 1.00 89.44 126 ALA A O 1
ATOM 938 N N . LEU A 1 127 ? -2.556 -3.680 -14.904 1.00 88.38 127 LEU A N 1
ATOM 939 C CA . LEU A 1 127 ? -2.791 -2.406 -14.227 1.00 88.38 127 LEU A CA 1
ATOM 940 C C . LEU A 1 127 ? -4.282 -2.062 -14.174 1.00 88.38 127 LEU A C 1
ATOM 942 O O . LEU A 1 127 ? -4.738 -1.574 -13.143 1.00 88.38 127 LEU A O 1
ATOM 946 N N . GLY A 1 128 ? -5.038 -2.328 -15.242 1.00 88.94 128 GLY A N 1
ATOM 947 C CA . GLY A 1 128 ? -6.489 -2.140 -15.278 1.00 88.94 128 GLY A CA 1
ATOM 948 C C . GLY A 1 128 ? -7.202 -2.964 -14.206 1.00 88.94 128 GLY A C 1
ATOM 949 O O . GLY A 1 128 ? -7.911 -2.400 -13.374 1.00 88.94 128 GLY A O 1
ATOM 950 N N . ASP A 1 129 ? -6.923 -4.268 -14.149 1.00 88.31 129 ASP A N 1
ATOM 951 C CA . ASP A 1 129 ? -7.499 -5.181 -13.156 1.00 88.31 129 ASP A CA 1
ATOM 952 C C . ASP A 1 129 ? -7.198 -4.723 -11.722 1.00 88.31 129 ASP A C 1
ATOM 954 O O . ASP A 1 129 ? -8.071 -4.744 -10.847 1.00 88.31 129 ASP A O 1
ATOM 958 N N . ALA A 1 130 ? -5.969 -4.264 -11.468 1.00 89.12 130 ALA A N 1
ATOM 959 C CA . ALA A 1 130 ? -5.586 -3.759 -10.157 1.00 89.12 130 ALA A CA 1
ATOM 960 C C . ALA A 1 130 ? -6.280 -2.436 -9.803 1.00 89.12 130 ALA A C 1
ATOM 962 O O . ALA A 1 130 ? -6.735 -2.264 -8.671 1.00 89.12 130 ALA A O 1
ATOM 963 N N . LEU A 1 131 ? -6.401 -1.518 -10.764 1.00 86.88 131 LEU A N 1
ATOM 964 C CA . LEU A 1 131 ? -7.118 -0.251 -10.595 1.00 86.88 131 LEU A CA 1
ATOM 965 C C . LEU A 1 131 ? -8.624 -0.441 -10.358 1.00 86.88 131 LEU A C 1
ATOM 967 O O . LEU A 1 131 ? -9.270 0.470 -9.833 1.00 86.88 131 LEU A O 1
ATOM 971 N N . ASP A 1 132 ? -9.177 -1.592 -10.743 1.00 85.88 132 ASP A N 1
ATOM 972 C CA . ASP A 1 132 ? -10.569 -1.963 -10.492 1.00 85.88 132 ASP A CA 1
ATOM 973 C C . ASP A 1 132 ? -10.780 -2.743 -9.189 1.00 85.88 132 ASP A C 1
ATOM 975 O O . ASP A 1 132 ? -11.872 -2.682 -8.616 1.00 85.88 132 ASP A O 1
ATOM 979 N N . SER A 1 133 ? -9.756 -3.458 -8.717 1.00 85.94 133 SER A N 1
ATOM 980 C CA . SER A 1 133 ? -9.885 -4.431 -7.622 1.00 85.94 133 SER A CA 1
ATOM 981 C C . SER A 1 133 ? -9.325 -3.963 -6.277 1.00 85.94 133 SER A C 1
ATOM 983 O O . SER A 1 133 ? -9.639 -4.577 -5.257 1.00 85.94 133 SER A O 1
ATOM 985 N N . PHE A 1 134 ? -8.494 -2.916 -6.255 1.00 88.00 134 PHE A N 1
ATOM 986 C CA . PHE A 1 134 ? -7.786 -2.467 -5.052 1.00 88.00 134 PHE A CA 1
ATOM 987 C C . PHE A 1 134 ? -8.093 -1.010 -4.699 1.00 88.00 134 PHE A C 1
ATOM 989 O O . PHE A 1 134 ? -8.372 -0.186 -5.565 1.00 88.00 134 PHE A O 1
ATOM 996 N N . ASP A 1 135 ? -7.979 -0.659 -3.419 1.00 86.44 135 ASP A N 1
ATOM 997 C CA . ASP A 1 135 ? -8.123 0.730 -2.958 1.00 86.44 135 ASP A CA 1
ATOM 998 C C . ASP A 1 135 ? -6.886 1.575 -3.309 1.00 86.44 135 ASP A C 1
ATOM 1000 O O . ASP A 1 135 ? -6.973 2.798 -3.498 1.00 86.44 135 ASP A O 1
ATOM 1004 N N . LEU A 1 136 ? -5.726 0.914 -3.387 1.00 88.81 136 LEU A N 1
ATOM 1005 C CA . LEU A 1 136 ? -4.423 1.509 -3.647 1.00 88.81 136 LEU A CA 1
ATOM 1006 C C . LEU A 1 136 ? -3.549 0.599 -4.521 1.00 88.81 136 LEU A C 1
ATOM 1008 O O . LEU A 1 136 ? -3.414 -0.593 -4.262 1.00 88.81 136 LEU A O 1
ATOM 1012 N N . VAL A 1 137 ? -2.881 1.183 -5.507 1.00 91.00 137 VAL A N 1
ATOM 1013 C CA . VAL A 1 137 ? -1.871 0.552 -6.356 1.00 91.00 137 VAL A CA 1
ATOM 1014 C C . VAL A 1 137 ? -0.557 1.295 -6.144 1.00 91.00 137 VAL A C 1
ATOM 1016 O O . VAL A 1 137 ? -0.464 2.481 -6.444 1.00 91.00 137 VAL A O 1
ATOM 1019 N N . LEU A 1 138 ? 0.463 0.620 -5.627 1.00 92.31 138 LEU A N 1
ATOM 1020 C CA . LEU A 1 138 ? 1.826 1.139 -5.564 1.00 92.31 138 LEU A CA 1
ATOM 1021 C C . LEU A 1 138 ? 2.589 0.646 -6.789 1.00 92.31 138 LEU A C 1
ATOM 1023 O O . LEU A 1 138 ? 2.711 -0.558 -6.998 1.00 92.31 138 LEU A O 1
ATOM 1027 N N . LEU A 1 139 ? 3.093 1.573 -7.594 1.00 91.44 139 LEU A N 1
ATOM 1028 C CA . LEU A 1 139 ? 3.819 1.280 -8.824 1.00 91.44 139 LEU A CA 1
ATOM 1029 C C . LEU A 1 139 ? 5.250 1.800 -8.708 1.00 91.44 139 LEU A C 1
ATOM 1031 O O . LEU A 1 139 ? 5.471 2.983 -8.480 1.00 91.44 139 LEU A O 1
ATOM 1035 N N . SER A 1 140 ? 6.235 0.939 -8.895 1.00 89.88 140 SER A N 1
ATOM 1036 C CA . SER A 1 140 ? 7.630 1.343 -9.044 1.00 89.88 140 SER A CA 1
ATOM 1037 C C . SER A 1 140 ? 8.116 1.004 -10.444 1.00 89.88 140 SER A C 1
ATOM 1039 O O . SER A 1 140 ? 7.613 0.077 -11.083 1.00 89.88 140 SER A O 1
ATOM 1041 N N . ALA A 1 141 ? 9.081 1.773 -10.940 1.00 88.19 141 ALA A N 1
ATOM 1042 C CA . ALA A 1 141 ? 9.694 1.489 -12.225 1.00 88.19 141 ALA A CA 1
ATOM 1043 C C . ALA A 1 141 ? 11.137 1.964 -12.286 1.00 88.19 141 ALA A C 1
ATOM 1045 O O . ALA A 1 141 ? 11.443 3.052 -11.793 1.00 88.19 141 ALA A O 1
ATOM 1046 N N . THR A 1 142 ? 11.991 1.188 -12.955 1.00 85.31 142 THR A N 1
ATOM 1047 C CA . THR A 1 142 ? 13.364 1.614 -13.245 1.00 85.31 142 THR A CA 1
ATOM 1048 C C . THR A 1 142 ? 13.373 2.812 -14.195 1.00 85.31 142 THR A C 1
ATOM 1050 O O . THR A 1 142 ? 12.427 3.040 -14.955 1.00 85.31 142 THR A O 1
ATOM 1053 N N . GLU A 1 143 ? 14.461 3.584 -14.184 1.00 83.00 143 GLU A N 1
ATOM 1054 C CA . GLU A 1 143 ? 14.589 4.787 -15.014 1.00 83.00 143 GLU A CA 1
ATOM 1055 C C . GLU A 1 143 ? 14.375 4.501 -16.509 1.00 83.00 143 GLU A C 1
ATOM 1057 O O . GLU A 1 143 ? 13.601 5.201 -17.164 1.00 83.00 143 GLU A O 1
ATOM 1062 N N . GLY A 1 144 ? 14.987 3.429 -17.024 1.00 82.94 144 GLY A N 1
ATOM 1063 C CA . GLY A 1 144 ? 14.869 3.032 -18.430 1.00 82.94 144 GLY A CA 1
ATOM 1064 C C . GLY A 1 144 ? 13.472 2.547 -18.829 1.00 82.94 144 GLY A C 1
ATOM 1065 O O . GLY A 1 144 ? 13.065 2.743 -19.969 1.00 82.94 144 GLY A O 1
ATOM 1066 N N . ALA A 1 145 ? 12.715 1.975 -17.890 1.00 84.69 145 ALA A N 1
ATOM 1067 C CA . ALA A 1 145 ? 11.394 1.405 -18.151 1.00 84.69 145 ALA A CA 1
ATOM 1068 C C . ALA A 1 145 ? 10.246 2.394 -17.874 1.00 84.69 145 ALA A C 1
ATOM 1070 O O . ALA A 1 145 ? 9.127 2.232 -18.367 1.00 84.69 145 ALA A O 1
ATOM 1071 N N . ALA A 1 146 ? 10.515 3.467 -17.123 1.00 86.31 146 ALA A N 1
ATOM 1072 C CA . ALA A 1 146 ? 9.533 4.495 -16.802 1.00 86.31 146 ALA A CA 1
ATOM 1073 C C . ALA A 1 146 ? 8.802 5.073 -18.036 1.00 86.31 146 ALA A C 1
ATOM 1075 O O . ALA A 1 146 ? 7.581 5.216 -17.954 1.00 86.31 146 ALA A O 1
ATOM 1076 N N . PRO A 1 147 ? 9.453 5.395 -19.177 1.00 87.19 147 PRO A N 1
ATOM 1077 C CA . PRO A 1 147 ? 8.761 5.933 -20.353 1.00 87.19 147 PRO A CA 1
ATOM 1078 C C . PRO A 1 147 ? 7.598 5.064 -20.854 1.00 87.19 147 PRO A C 1
ATOM 1080 O O . PRO A 1 147 ? 6.555 5.612 -21.203 1.00 87.19 147 PRO A O 1
ATOM 1083 N N . VAL A 1 148 ? 7.732 3.733 -20.803 1.00 87.62 148 VAL A N 1
ATOM 1084 C CA . VAL A 1 148 ? 6.682 2.789 -21.229 1.00 87.62 148 VAL A CA 1
ATOM 1085 C C . VAL A 1 148 ? 5.419 2.962 -20.387 1.00 87.62 148 VAL A C 1
ATOM 1087 O O . VAL A 1 148 ? 4.315 3.063 -20.919 1.00 87.62 148 VAL A O 1
ATOM 1090 N N . LEU A 1 149 ? 5.567 3.057 -19.064 1.00 87.19 149 LEU A N 1
ATOM 1091 C CA . LEU A 1 149 ? 4.430 3.274 -18.169 1.00 87.19 149 LEU A CA 1
ATOM 1092 C C . LEU A 1 149 ? 3.821 4.668 -18.347 1.00 87.19 149 LEU A C 1
ATOM 1094 O O . LEU A 1 149 ? 2.601 4.808 -18.291 1.00 87.19 149 LEU A O 1
ATOM 1098 N N . ARG A 1 150 ? 4.642 5.695 -18.615 1.00 86.06 150 ARG A N 1
ATOM 1099 C CA . ARG A 1 150 ? 4.140 7.060 -18.866 1.00 86.06 150 ARG A CA 1
ATOM 1100 C C . ARG A 1 150 ? 3.252 7.141 -20.108 1.00 86.06 150 ARG A C 1
ATOM 1102 O O . ARG A 1 150 ? 2.313 7.930 -20.113 1.00 86.06 150 ARG A O 1
ATOM 1109 N N . GLU A 1 151 ? 3.530 6.339 -21.134 1.00 87.56 151 GLU A N 1
ATOM 1110 C CA . GLU A 1 151 ? 2.686 6.244 -22.332 1.00 87.56 151 GLU A CA 1
ATOM 1111 C C . GLU A 1 151 ? 1.339 5.556 -22.040 1.00 87.56 151 GLU A C 1
ATOM 1113 O O . GLU A 1 151 ? 0.310 5.906 -22.622 1.00 87.56 151 GLU A O 1
ATOM 1118 N N . ARG A 1 152 ? 1.339 4.573 -21.132 1.00 86.69 152 ARG A N 1
ATOM 1119 C CA . ARG A 1 152 ? 0.204 3.663 -20.905 1.00 86.69 152 ARG A CA 1
ATOM 1120 C C . ARG A 1 152 ? -0.791 4.146 -19.872 1.00 86.69 152 ARG A C 1
ATOM 1122 O O . ARG A 1 152 ? -1.991 4.078 -20.118 1.00 86.69 152 ARG A O 1
ATOM 1129 N N . LEU A 1 153 ? -0.314 4.675 -18.749 1.00 85.75 153 LEU A N 1
ATOM 1130 C CA . LEU A 1 153 ? -1.164 5.135 -17.648 1.00 85.75 153 LEU A CA 1
ATOM 1131 C C . LEU A 1 153 ? -2.301 6.082 -18.101 1.00 85.75 153 LEU A C 1
ATOM 1133 O O . LEU A 1 153 ? -3.444 5.846 -17.703 1.00 85.75 153 LEU A O 1
ATOM 1137 N N . PRO A 1 154 ? -2.086 7.061 -19.009 1.00 85.06 154 PRO A N 1
ATOM 1138 C CA . PRO A 1 154 ? -3.177 7.889 -19.529 1.00 85.06 154 PRO A CA 1
ATOM 1139 C C . PRO A 1 154 ? -4.319 7.102 -20.182 1.00 85.06 154 PRO A C 1
ATOM 1141 O O . PRO A 1 154 ? -5.478 7.491 -20.050 1.00 85.06 154 PRO A O 1
ATOM 1144 N N . ARG A 1 155 ? -4.018 5.982 -20.855 1.00 85.31 155 ARG A N 1
ATOM 1145 C CA . ARG A 1 155 ? -5.026 5.119 -21.500 1.00 85.31 155 ARG A CA 1
ATOM 1146 C C . ARG A 1 155 ? -5.912 4.404 -20.482 1.00 85.31 155 ARG A C 1
ATOM 1148 O O . ARG A 1 155 ? -7.044 4.065 -20.800 1.00 85.31 155 ARG A O 1
ATOM 1155 N N . LEU A 1 156 ? -5.410 4.232 -19.262 1.00 82.38 156 LEU A N 1
ATOM 1156 C CA . LEU A 1 156 ? -6.126 3.662 -18.121 1.00 82.38 156 LEU A CA 1
ATOM 1157 C C . LEU A 1 156 ? -6.821 4.738 -17.266 1.00 82.38 156 LEU A C 1
ATOM 1159 O O . LEU A 1 156 ? -7.252 4.464 -16.149 1.00 82.38 156 LEU A O 1
ATOM 1163 N N . GLY A 1 157 ? -6.905 5.980 -17.756 1.00 77.75 157 GLY A N 1
ATOM 1164 C CA . GLY A 1 157 ? -7.511 7.089 -17.016 1.00 77.75 157 GLY A CA 1
ATOM 1165 C C . GLY A 1 157 ? -6.653 7.600 -15.855 1.00 77.75 157 GLY A C 1
ATOM 1166 O O . GLY A 1 157 ? -7.181 8.232 -14.944 1.00 77.75 157 GLY A O 1
ATOM 1167 N N . VAL A 1 158 ? -5.341 7.338 -15.876 1.00 77.38 158 VAL A N 1
ATOM 1168 C CA . VAL A 1 158 ? -4.368 7.780 -14.867 1.00 77.38 158 VAL A CA 1
ATOM 1169 C C . VAL A 1 158 ? -3.585 8.986 -15.434 1.00 77.38 158 VAL A C 1
ATOM 1171 O O . VAL A 1 158 ? -2.660 8.801 -16.229 1.00 77.38 158 VAL A O 1
ATOM 1174 N N . PRO A 1 159 ? -3.959 10.241 -15.105 1.00 69.62 159 PRO A N 1
ATOM 1175 C CA . PRO A 1 159 ? -3.452 11.430 -15.802 1.00 69.62 159 PRO A CA 1
ATOM 1176 C C . PRO A 1 159 ? -2.038 11.834 -15.365 1.00 69.62 159 PRO A C 1
ATOM 1178 O O . PRO A 1 159 ? -1.868 12.413 -14.301 1.00 69.62 159 PRO A O 1
ATOM 1181 N N . MET A 1 160 ? -1.009 11.592 -16.179 1.00 67.12 160 MET A N 1
ATOM 1182 C CA . MET A 1 160 ? 0.395 11.888 -15.837 1.00 67.12 160 MET A CA 1
ATOM 1183 C C . MET A 1 160 ? 0.633 13.330 -15.325 1.00 67.12 160 MET A C 1
ATOM 1185 O O . MET A 1 160 ? 0.122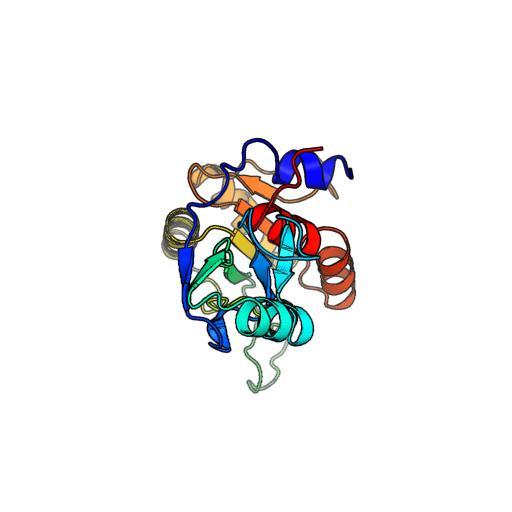 14.276 -15.926 1.00 67.12 160 MET A O 1
ATOM 1189 N N . PRO A 1 161 ? 1.434 13.540 -14.257 1.00 52.81 161 PRO A N 1
ATOM 1190 C CA . PRO A 1 161 ? 1.757 14.878 -13.782 1.00 52.81 161 PRO A CA 1
ATOM 1191 C C . PRO A 1 161 ? 2.609 15.618 -14.817 1.00 52.81 161 PRO A C 1
ATOM 1193 O O . PRO A 1 161 ? 3.564 15.070 -15.365 1.00 52.81 161 PRO A O 1
ATOM 1196 N N . ALA A 1 162 ? 2.286 16.891 -15.037 1.00 47.00 162 ALA A N 1
ATOM 1197 C CA . ALA A 1 162 ? 3.005 17.763 -15.963 1.00 47.00 162 ALA A CA 1
ATOM 1198 C C . ALA A 1 162 ? 4.382 18.228 -15.436 1.00 47.00 162 ALA A C 1
ATOM 1200 O O . ALA A 1 162 ? 5.171 18.779 -16.199 1.00 47.00 162 ALA A O 1
ATOM 1201 N N . VAL A 1 163 ? 4.679 18.025 -14.144 1.00 40.00 163 VAL A N 1
ATOM 1202 C CA . VAL A 1 163 ? 5.871 18.564 -13.464 1.00 40.00 163 VAL A CA 1
ATOM 1203 C C . VAL A 1 163 ? 6.675 17.445 -12.800 1.00 40.00 163 VAL A C 1
ATOM 1205 O O . VAL A 1 163 ? 6.134 16.624 -12.057 1.00 40.00 163 VAL A O 1
ATOM 1208 N N . ALA A 1 164 ? 7.988 17.424 -13.043 1.00 41.47 164 ALA A N 1
ATOM 1209 C CA . ALA A 1 164 ? 8.920 16.509 -12.390 1.00 41.47 164 ALA A CA 1
ATOM 1210 C C . ALA A 1 164 ? 8.966 16.759 -10.869 1.00 41.47 164 ALA A C 1
ATOM 1212 O O . ALA A 1 164 ? 9.128 17.893 -10.431 1.00 41.47 164 ALA A O 1
ATOM 1213 N N . GLY A 1 165 ? 8.824 15.701 -10.062 1.00 44.06 165 GLY A N 1
ATOM 1214 C CA . GLY A 1 165 ? 8.881 15.777 -8.593 1.00 44.06 165 GLY A CA 1
ATOM 1215 C C . GLY A 1 165 ? 7.543 16.037 -7.889 1.00 44.06 165 GLY A C 1
ATOM 1216 O O . GLY A 1 165 ? 7.482 15.922 -6.668 1.00 44.06 165 GLY A O 1
ATOM 1217 N N . ALA A 1 166 ? 6.463 16.315 -8.628 1.00 43.00 166 ALA A N 1
ATOM 1218 C CA . ALA A 1 166 ? 5.112 16.276 -8.075 1.00 43.00 166 ALA A CA 1
ATOM 1219 C C . ALA A 1 166 ? 4.737 14.826 -7.707 1.00 43.00 166 ALA A C 1
ATOM 1221 O O . ALA A 1 166 ? 5.217 13.889 -8.361 1.00 43.00 166 ALA A O 1
ATOM 1222 N N . PRO A 1 167 ? 3.889 14.609 -6.688 1.00 50.25 167 PRO A N 1
ATOM 1223 C CA . PRO A 1 167 ? 3.414 13.277 -6.352 1.00 50.25 167 PRO A CA 1
ATOM 1224 C C . PRO A 1 167 ? 2.823 12.609 -7.580 1.00 50.25 167 PRO A C 1
ATOM 1226 O O . PRO A 1 167 ? 1.891 13.107 -8.211 1.00 50.25 167 PRO A O 1
ATOM 1229 N N . ARG A 1 168 ? 3.418 11.476 -7.937 1.00 66.00 168 ARG A N 1
ATOM 1230 C CA . ARG A 1 168 ? 3.004 10.659 -9.065 1.00 66.00 168 ARG A CA 1
ATOM 1231 C C . ARG A 1 168 ? 1.805 9.844 -8.625 1.00 66.00 168 ARG A C 1
ATOM 1233 O O . ARG A 1 168 ? 1.923 8.661 -8.339 1.00 66.00 168 ARG A O 1
ATOM 1240 N N . ALA A 1 169 ? 0.702 10.520 -8.387 1.00 61.97 169 ALA A N 1
ATOM 1241 C CA . ALA A 1 169 ? -0.384 9.918 -7.671 1.00 61.97 169 ALA A CA 1
ATOM 1242 C C . ALA A 1 169 ? -1.711 10.329 -8.279 1.00 61.97 169 ALA A C 1
ATOM 1244 O O . ALA A 1 169 ? -1.940 11.486 -8.625 1.00 61.97 169 ALA A O 1
ATOM 1245 N N . TRP A 1 170 ? -2.552 9.329 -8.480 1.00 68.25 170 TRP A N 1
ATOM 1246 C CA . TRP A 1 170 ? -3.684 9.409 -9.378 1.00 68.25 170 TRP A CA 1
ATOM 1247 C C . TRP A 1 170 ? -4.869 8.699 -8.789 1.00 68.25 170 TRP A C 1
ATOM 1249 O O . TRP A 1 170 ? -4.730 7.793 -7.973 1.00 68.25 170 TRP A O 1
ATOM 1259 N N . ARG A 1 171 ? -6.041 9.085 -9.265 1.00 62.91 171 ARG A N 1
ATOM 1260 C CA . ARG A 1 171 ? -7.300 8.496 -8.866 1.00 62.91 171 ARG A CA 1
ATOM 1261 C C . ARG A 1 171 ? -8.005 7.971 -10.110 1.00 62.91 171 ARG A C 1
ATOM 1263 O O . ARG A 1 171 ? -8.326 8.759 -10.995 1.00 62.91 171 ARG A O 1
ATOM 1270 N N . SER A 1 172 ? -8.259 6.666 -10.149 1.00 64.56 172 SER A N 1
ATOM 1271 C CA . SER A 1 172 ? -9.288 6.100 -11.022 1.00 64.56 172 SER A CA 1
ATOM 1272 C C . SER A 1 172 ? -10.659 6.244 -10.346 1.00 64.56 172 SER A C 1
ATOM 1274 O O . SER A 1 172 ? -10.787 6.766 -9.234 1.00 64.56 172 SER A O 1
ATOM 1276 N N . SER A 1 173 ? -11.723 5.768 -10.988 1.00 63.06 173 SER A N 1
ATOM 1277 C CA . SER A 1 173 ? -13.051 5.711 -10.364 1.00 63.06 173 SER A CA 1
ATOM 1278 C C . SER A 1 173 ? -13.094 4.877 -9.075 1.00 63.06 173 SER A C 1
ATOM 1280 O O . SER A 1 173 ? -14.007 5.080 -8.274 1.00 63.06 173 SER A O 1
ATOM 1282 N N . ARG A 1 174 ? -12.135 3.962 -8.862 1.00 67.81 174 ARG A N 1
ATOM 1283 C CA . ARG A 1 174 ? -12.129 3.001 -7.743 1.00 67.81 174 ARG A CA 1
ATOM 1284 C C . ARG A 1 174 ? -10.845 3.021 -6.915 1.00 67.81 174 ARG A C 1
ATOM 1286 O O . ARG A 1 174 ? -10.928 3.084 -5.693 1.00 67.81 174 ARG A O 1
ATOM 1293 N N . ALA A 1 175 ? -9.687 3.039 -7.564 1.00 77.88 175 ALA A N 1
ATOM 1294 C CA . ALA A 1 175 ? -8.386 2.954 -6.916 1.00 77.88 175 ALA A CA 1
ATOM 1295 C C . ALA A 1 175 ? -7.638 4.285 -6.924 1.00 77.88 175 ALA A C 1
ATOM 1297 O O . ALA A 1 175 ? -7.892 5.189 -7.728 1.00 77.88 175 ALA A O 1
ATOM 1298 N N . ARG A 1 176 ? -6.628 4.368 -6.063 1.00 82.44 176 ARG A N 1
ATOM 1299 C CA . ARG A 1 176 ? -5.549 5.348 -6.198 1.00 82.44 176 ARG A CA 1
ATOM 1300 C C . ARG A 1 176 ? -4.298 4.647 -6.684 1.00 82.44 176 ARG A C 1
ATOM 1302 O O . ARG A 1 176 ? -3.991 3.575 -6.191 1.00 82.44 176 ARG A O 1
ATOM 1309 N N . LEU A 1 177 ? -3.557 5.249 -7.601 1.00 87.12 177 LEU A N 1
ATOM 1310 C CA . LEU A 1 177 ? -2.242 4.762 -8.004 1.00 87.12 177 LEU A CA 1
ATOM 1311 C C . LEU A 1 177 ? -1.196 5.717 -7.454 1.00 87.12 177 LEU A C 1
ATOM 1313 O O . LEU A 1 177 ? -1.332 6.912 -7.667 1.00 87.12 177 LEU A O 1
ATOM 1317 N N . LEU A 1 178 ? -0.183 5.215 -6.755 1.00 88.31 178 LEU A N 1
ATOM 1318 C CA . LEU A 1 178 ? 0.974 5.969 -6.284 1.00 88.31 178 LEU A CA 1
ATOM 1319 C C . LEU A 1 178 ? 2.213 5.393 -6.956 1.00 88.31 178 LEU A C 1
ATOM 1321 O O . LEU A 1 178 ? 2.560 4.236 -6.735 1.00 88.31 178 LEU A O 1
ATOM 1325 N N . TRP A 1 179 ? 2.895 6.194 -7.759 1.00 88.25 179 TRP A N 1
ATOM 1326 C CA . TRP A 1 179 ? 4.170 5.822 -8.334 1.00 88.25 179 TRP A CA 1
ATOM 1327 C C . TRP A 1 179 ? 5.304 6.294 -7.431 1.00 88.25 179 TRP A C 1
ATOM 1329 O O . TRP A 1 179 ? 5.525 7.488 -7.224 1.00 88.25 179 TRP A O 1
ATOM 1339 N N . VAL A 1 180 ? 6.013 5.312 -6.892 1.00 88.88 180 VAL A N 1
ATOM 1340 C CA . VAL A 1 180 ? 7.117 5.465 -5.950 1.00 88.88 180 VAL A CA 1
ATOM 1341 C C . VAL A 1 180 ? 8.456 5.144 -6.611 1.00 88.88 180 VAL A C 1
ATOM 1343 O O . VAL A 1 180 ? 8.519 4.552 -7.690 1.00 88.88 180 VAL A O 1
ATOM 1346 N N . ASP A 1 181 ? 9.542 5.573 -5.985 1.00 88.19 181 ASP A N 1
ATOM 1347 C CA . ASP A 1 181 ? 10.882 5.336 -6.504 1.00 88.19 181 ASP A CA 1
ATOM 1348 C C . ASP A 1 181 ? 11.246 3.841 -6.512 1.00 88.19 181 ASP A C 1
ATOM 1350 O O . ASP A 1 181 ? 10.649 3.022 -5.807 1.00 88.19 181 ASP A O 1
ATOM 1354 N N . SER A 1 182 ? 12.219 3.481 -7.346 1.00 85.75 182 SER A N 1
ATOM 1355 C CA . SER A 1 182 ? 12.833 2.149 -7.334 1.00 85.75 182 SER A CA 1
ATOM 1356 C C . SER A 1 182 ? 14.082 2.090 -6.452 1.00 85.75 182 SER A C 1
ATOM 1358 O O . SER A 1 182 ? 14.521 1.001 -6.088 1.00 85.75 182 SER A O 1
ATOM 1360 N N . GLU A 1 183 ? 14.654 3.248 -6.107 1.00 88.38 183 GLU A N 1
ATOM 1361 C CA . GLU A 1 183 ? 15.807 3.354 -5.213 1.00 88.38 183 GLU A CA 1
ATOM 1362 C C . GLU A 1 183 ? 15.362 3.246 -3.736 1.00 88.38 183 GLU A C 1
ATOM 1364 O O . GLU A 1 183 ? 14.470 3.993 -3.323 1.00 88.38 183 GLU A O 1
ATOM 1369 N N . PRO A 1 184 ? 15.947 2.335 -2.930 1.00 90.56 184 PRO A N 1
ATOM 1370 C CA . PRO A 1 184 ? 15.491 2.052 -1.565 1.00 90.56 184 PRO A CA 1
ATOM 1371 C C . PRO A 1 184 ? 15.401 3.259 -0.622 1.00 90.56 184 PRO A C 1
ATOM 1373 O O . PRO A 1 184 ? 14.408 3.404 0.093 1.00 90.56 184 PRO A O 1
ATOM 1376 N N . GLU A 1 185 ? 16.396 4.144 -0.606 1.00 92.81 185 GLU A N 1
ATOM 1377 C CA . GLU A 1 185 ? 16.412 5.284 0.318 1.00 92.81 185 GLU A CA 1
ATOM 1378 C C . GLU A 1 185 ? 15.363 6.337 -0.065 1.00 92.81 185 GLU A C 1
ATOM 1380 O O . GLU A 1 185 ? 14.654 6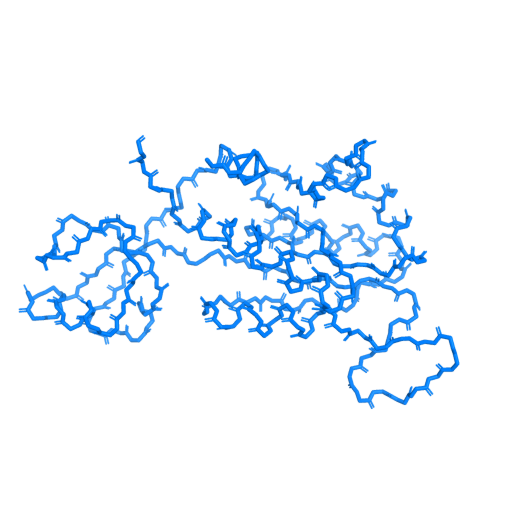.885 0.789 1.00 92.81 185 GLU A O 1
ATOM 1385 N N . ALA A 1 186 ? 15.222 6.620 -1.360 1.00 90.44 186 ALA A N 1
ATOM 1386 C CA . ALA A 1 186 ? 14.161 7.469 -1.886 1.00 90.44 186 ALA A CA 1
ATOM 1387 C C . ALA A 1 186 ? 12.775 6.882 -1.599 1.00 90.44 186 ALA A C 1
ATOM 1389 O O . ALA A 1 186 ? 11.890 7.608 -1.132 1.00 90.44 186 ALA A O 1
ATOM 1390 N N . LEU A 1 187 ? 12.610 5.576 -1.808 1.00 91.81 187 LEU A N 1
ATOM 1391 C CA . LEU A 1 187 ? 11.385 4.846 -1.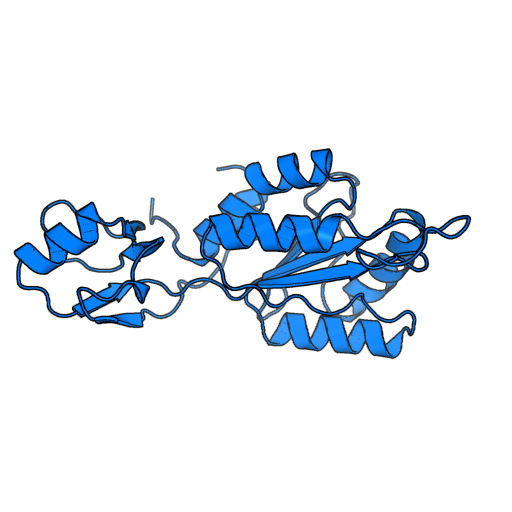510 1.00 91.81 187 LEU A CA 1
ATOM 1392 C C . LEU A 1 187 ? 11.024 4.940 -0.022 1.00 91.81 187 LEU A C 1
ATOM 1394 O O . LEU A 1 187 ? 9.879 5.252 0.300 1.00 91.81 187 LEU A O 1
ATOM 1398 N N . LEU A 1 188 ? 11.984 4.758 0.890 1.00 94.25 188 LEU A N 1
ATOM 1399 C CA . LEU A 1 188 ? 11.746 4.860 2.334 1.00 94.25 188 LEU A CA 1
ATOM 1400 C C . LEU A 1 188 ? 11.270 6.256 2.751 1.00 94.25 188 LEU A C 1
ATOM 1402 O O . LEU A 1 188 ? 10.321 6.393 3.534 1.00 94.25 188 LEU A O 1
ATOM 1406 N N . ARG A 1 189 ? 11.910 7.301 2.204 1.00 92.12 189 ARG A N 1
ATOM 1407 C CA . ARG A 1 189 ? 11.520 8.697 2.453 1.00 92.12 189 ARG A CA 1
ATOM 1408 C C . ARG A 1 189 ? 10.118 8.988 1.931 1.00 92.12 189 ARG A C 1
ATOM 1410 O O . ARG A 1 189 ? 9.325 9.601 2.642 1.00 92.12 189 ARG A O 1
ATOM 1417 N N . GLN A 1 190 ? 9.795 8.538 0.718 1.00 89.94 190 GLN A N 1
ATOM 1418 C CA . GLN A 1 190 ? 8.452 8.682 0.148 1.00 89.94 190 GLN A CA 1
ATOM 1419 C C . GLN A 1 190 ? 7.414 7.920 0.970 1.00 89.94 190 GLN A C 1
ATOM 1421 O O . GLN A 1 190 ? 6.324 8.435 1.234 1.00 89.94 190 GLN A O 1
ATOM 1426 N N . PHE A 1 191 ? 7.773 6.717 1.419 1.00 91.94 191 PHE A N 1
ATOM 1427 C CA . PHE A 1 191 ? 6.868 5.867 2.161 1.00 91.94 191 PHE A CA 1
ATOM 1428 C C . PHE A 1 191 ? 6.448 6.513 3.481 1.00 91.94 191 PHE A C 1
ATOM 1430 O O . PHE A 1 191 ? 5.258 6.700 3.735 1.00 91.94 191 PHE A O 1
ATOM 1437 N N . SER A 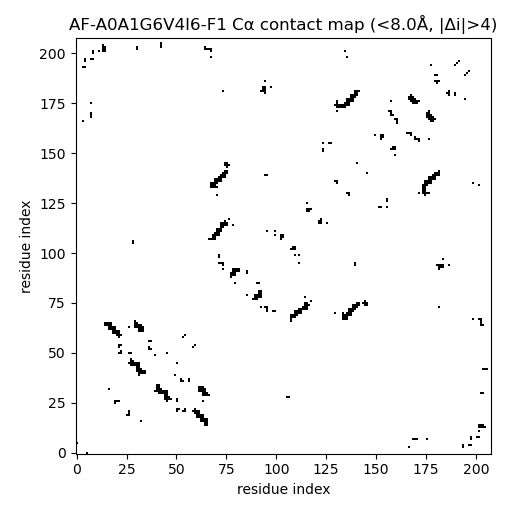1 192 ? 7.435 6.929 4.274 1.00 90.94 192 SER A N 1
ATOM 1438 C CA . SER A 1 192 ? 7.206 7.619 5.546 1.00 90.94 192 SER A CA 1
ATOM 1439 C C . SER A 1 192 ? 6.581 9.004 5.355 1.00 90.94 192 SER A C 1
ATOM 1441 O O . SER A 1 192 ? 5.754 9.424 6.160 1.00 90.94 192 SER A O 1
ATOM 1443 N N . GLY A 1 193 ? 6.969 9.715 4.293 1.00 87.31 193 GLY A N 1
ATOM 1444 C CA . GLY A 1 193 ? 6.549 11.092 4.047 1.00 87.31 193 GLY A CA 1
ATOM 1445 C C . GLY A 1 193 ? 5.092 11.226 3.610 1.00 87.31 193 GLY A C 1
ATOM 1446 O O . GLY A 1 193 ? 4.397 12.111 4.101 1.00 87.31 193 GLY A O 1
ATOM 1447 N N . TRP A 1 194 ? 4.616 10.370 2.699 1.00 85.12 194 TRP A N 1
ATOM 1448 C CA . TRP A 1 194 ? 3.274 10.539 2.123 1.00 85.12 194 TRP A CA 1
ATOM 1449 C C . TRP A 1 194 ? 2.540 9.246 1.748 1.00 85.12 194 TRP A C 1
ATOM 1451 O O . TRP A 1 194 ? 1.309 9.268 1.729 1.00 85.12 194 TRP A O 1
ATOM 1461 N N . VAL A 1 195 ? 3.207 8.106 1.529 1.00 88.62 195 VAL A N 1
ATOM 1462 C CA . VAL A 1 195 ? 2.489 6.842 1.241 1.00 88.62 195 VAL A CA 1
ATOM 1463 C C . VAL A 1 195 ? 1.756 6.329 2.483 1.00 88.62 195 VAL A C 1
ATOM 1465 O O . VAL A 1 195 ? 0.548 6.107 2.428 1.00 88.62 195 VAL A O 1
ATOM 1468 N N . ALA A 1 196 ? 2.453 6.188 3.614 1.00 89.38 196 ALA A N 1
ATOM 1469 C CA . ALA A 1 196 ? 1.861 5.732 4.870 1.00 89.38 196 ALA A CA 1
ATOM 1470 C C . ALA A 1 196 ? 0.754 6.683 5.377 1.00 89.38 196 ALA A C 1
ATOM 1472 O O . ALA A 1 196 ? -0.335 6.203 5.700 1.00 89.38 196 ALA A O 1
ATOM 1473 N N . PRO A 1 197 ? 0.933 8.022 5.351 1.00 85.44 197 PRO A N 1
ATOM 1474 C CA . PRO A 1 197 ? -0.163 8.953 5.618 1.00 85.44 197 PRO A CA 1
ATOM 1475 C C . PRO A 1 197 ? -1.361 8.800 4.672 1.00 85.44 197 PRO A C 1
ATOM 1477 O O . PRO A 1 197 ? -2.503 8.864 5.125 1.00 85.44 197 PRO A O 1
ATOM 1480 N N . THR A 1 198 ? -1.129 8.567 3.373 1.00 84.75 198 THR A N 1
ATOM 1481 C CA . THR A 1 198 ? -2.218 8.350 2.403 1.00 84.75 198 THR A CA 1
ATOM 1482 C C . THR A 1 198 ? -3.012 7.101 2.763 1.00 84.75 198 THR A C 1
ATOM 1484 O O . THR A 1 198 ? -4.233 7.158 2.859 1.00 84.75 198 THR A O 1
ATOM 1487 N N . ILE A 1 199 ? -2.327 5.992 3.034 1.00 86.94 199 ILE A N 1
ATOM 1488 C CA . ILE A 1 199 ? -2.933 4.735 3.484 1.00 86.94 199 ILE A CA 1
ATOM 1489 C C . ILE A 1 199 ? -3.776 4.936 4.751 1.00 86.94 199 ILE A C 1
ATOM 1491 O O . ILE A 1 199 ? -4.912 4.464 4.813 1.00 86.94 199 ILE A O 1
ATOM 1495 N N . ALA A 1 200 ? -3.244 5.641 5.753 1.00 83.75 200 ALA A N 1
ATOM 1496 C CA . ALA A 1 200 ? -3.970 5.918 6.990 1.00 83.75 200 ALA A CA 1
ATOM 1497 C C . ALA A 1 200 ? -5.256 6.716 6.716 1.00 83.75 200 ALA A C 1
ATOM 1499 O O . ALA A 1 200 ? -6.323 6.378 7.227 1.00 83.75 200 ALA A O 1
ATOM 1500 N N . ALA A 1 201 ? -5.183 7.714 5.833 1.00 79.75 201 ALA A N 1
ATOM 1501 C CA . ALA A 1 201 ? -6.338 8.506 5.429 1.00 79.75 201 ALA A CA 1
ATOM 1502 C C . ALA A 1 201 ? -7.377 7.719 4.604 1.00 79.75 201 ALA A C 1
ATOM 1504 O O . ALA A 1 201 ? -8.553 8.090 4.605 1.00 79.75 201 ALA A O 1
ATOM 1505 N N . LEU A 1 202 ? -6.977 6.634 3.924 1.00 80.50 202 LEU A N 1
ATOM 1506 C CA . LEU A 1 202 ? -7.915 5.692 3.295 1.00 80.50 202 LEU A CA 1
ATOM 1507 C C . LEU A 1 202 ? -8.679 4.855 4.320 1.00 80.50 202 LEU A C 1
ATOM 1509 O O . LEU A 1 202 ? -9.834 4.516 4.075 1.00 80.50 202 LEU A O 1
ATOM 1513 N N . GLN A 1 203 ? -8.057 4.534 5.457 1.00 79.88 203 GLN A N 1
ATOM 1514 C CA . GLN A 1 203 ? -8.734 3.835 6.552 1.00 79.88 203 GLN A CA 1
ATOM 1515 C C . GLN A 1 203 ? -9.713 4.762 7.265 1.00 79.88 203 GLN A C 1
ATOM 1517 O O . GLN A 1 203 ? -10.856 4.386 7.515 1.00 79.88 203 GLN A O 1
ATOM 1522 N N . TYR A 1 204 ? -9.272 5.974 7.602 1.00 76.12 204 TYR A N 1
ATOM 1523 C CA . TYR A 1 204 ? -10.080 6.925 8.349 1.00 76.12 204 TYR A CA 1
ATOM 1524 C C . TYR A 1 204 ? -9.628 8.361 8.108 1.00 76.12 204 TYR A C 1
ATOM 1526 O O . TYR A 1 204 ? -8.447 8.685 8.232 1.00 76.12 204 TYR A O 1
ATOM 1534 N N . ARG A 1 205 ? -10.590 9.254 7.860 1.00 67.31 205 ARG A N 1
ATOM 1535 C CA . ARG A 1 205 ? -10.363 10.695 7.977 1.00 67.31 205 ARG A CA 1
ATOM 1536 C C . ARG A 1 205 ? -10.914 11.184 9.301 1.00 67.31 205 ARG A C 1
ATOM 1538 O O . ARG A 1 205 ? -12.107 11.029 9.555 1.00 67.31 205 ARG A O 1
ATOM 1545 N N . SER A 1 206 ? -10.077 11.838 10.104 1.00 57.88 206 SER A N 1
ATOM 1546 C CA . SER A 1 206 ? -10.603 12.657 11.190 1.00 57.88 206 SER A CA 1
ATOM 1547 C C . SER A 1 206 ? -11.439 13.771 10.566 1.00 57.88 206 SER A C 1
ATOM 1549 O O . SER A 1 206 ? -10.918 14.547 9.762 1.00 57.88 206 SER A O 1
ATOM 1551 N N . GLN A 1 207 ? -12.722 13.846 10.914 1.00 47.59 207 GLN A N 1
ATOM 1552 C CA . GLN A 1 207 ? -13.492 15.066 10.699 1.00 47.59 207 GLN A CA 1
ATOM 1553 C C . GLN A 1 207 ? -12.886 16.113 11.639 1.00 47.59 207 GLN A C 1
ATOM 1555 O O . GLN A 1 207 ? -13.077 16.037 12.851 1.00 47.59 207 GLN A O 1
ATOM 1560 N N . ALA A 1 208 ? -12.028 16.971 11.090 1.00 35.44 208 ALA A N 1
ATOM 1561 C CA . ALA A 1 208 ? -11.595 18.192 11.755 1.00 35.44 208 ALA A CA 1
ATOM 1562 C C . ALA A 1 208 ? -12.640 19.279 11.498 1.00 35.44 208 ALA A C 1
ATOM 1564 O O . ALA A 1 208 ? -13.140 19.327 10.349 1.00 35.44 208 ALA A O 1
#

Mean predicted aligned error: 7.97 Å

InterPro domains:
  IPR036425 MoaB/Mog-like domain superfamily [G3DSA:3.40.980.10] (41-166)
  IPR036425 MoaB/Mog-like domain superfamily [SSF53218] (67-141)
  IPR038987 Molybdopterin biosynthesis protein MoeA-like [PTHR10192] (40-141)

pLDDT: mean 79.24, std 11.91, range [35.44, 95.06]

Secondary structure (DSSP, 8-state):
--HHHHHHHTT-PPPPPEEEETT-GGGTTPEE--S--TT--TT-B--HHHHHHHHHTT-SEEEEEPPPPEEEEEE-TTEEPTTSPP-TT-EE--HHHHHHHHHHHTT--EEE-----SSHHHHHHHHHHHHHH-SEEEEEE-TTTHHHHHHHGGGGT----SSTTS-EEEE-SS-EEEEE-SSHHHHHHHIIIIIHHHHHHHH-----

Foldseek 3Di:
DPPQLCVLLPPQDAADKDKDFAPDPVQAQFFFCDPDFVPDDGRDGDHPVRSVRCVVVVNGITITFDQWEEEEEEEDPQEDDPPDDDDPPHDHQPLQVLVCVLCVVSVHDYDYDPHQDPDLVSNLVVVLVCLAPTQEYEYEYDPVCVVSCVVRCVVSVFDADPDPPRFSWGHDPRYIYGYFYRDNVRRVCCCVPRVVSSSSSSRHDDPD

Nearest PDB structures (foldseek):
  4tk1-assembly1_A  TM=8.253E-01  e=3.781E-12  Rattus norvegicus
  4tk2-assembly1_B  TM=8.397E-01  e=1.200E-11  Rattus norvegicus
  4tk4-assembly1_A  TM=8.397E-01  e=1.125E-11  Rattus norvegicus
  1g8l-assembly1_B  TM=8.349E-01  e=2.946E-11  Escherichia coli
  1t3e-assembly1_A  TM=8.242E-01  e=8.768E-11  Rattus norvegicus

Sequence (208 aa):
MDPLLQALTESVPQPALRTEAVPVPRALGRVYAGMTGQGLRAGDALTPRQIGLLAASGEARVEVYPRPTVAVFSFGDALLQAGEPRAEGRLHDAASPMLQALLAEQRIESLAWPALPQHADRIDAALGDALDSFDLVLLSATEGAAPVLRERLPRLGVPMPAVAGAPRAWRSSRARLLWVDSEPEALLRQFSGWVAPTIAALQYRSQA

Radius of gyration: 18.94 Å; Cα contacts (8 Å, |Δi|>4): 348; chains: 1; bounding box: 44×35×54 Å

Solvent-accessible surface area (backbone atoms only — not comparable to full-atom values): 11948 Å² total; per-residue (Å²): 128,58,71,65,54,46,66,75,50,57,91,64,73,82,56,73,75,38,81,41,60,48,87,46,77,82,49,56,64,29,32,33,57,49,92,85,44,94,95,60,56,63,64,40,62,29,43,75,67,52,47,50,49,38,47,73,72,68,40,59,57,46,41,23,28,53,78,59,41,34,37,38,38,35,34,41,97,44,58,34,60,87,88,58,82,88,49,91,92,45,45,68,60,55,40,54,63,50,51,53,51,59,34,45,78,66,71,37,70,60,49,78,48,72,66,56,57,93,48,69,72,53,37,53,48,55,53,47,53,45,41,70,73,21,50,30,35,41,37,27,38,36,83,89,37,38,62,62,52,67,68,44,39,50,80,70,56,32,74,75,72,95,54,91,88,56,80,49,60,36,62,48,100,64,11,32,39,38,55,49,51,44,51,68,70,60,28,51,52,45,36,72,70,44,50,52,56,47,55,48,47,58,35,49,71,80,89,123

Organism: NCBI:txid265719